Protein AF-A0A926IUC7-F1 (afdb_monomer_lite)

Sequence (218 aa):
IREDIEKNYKKKNINDRERAILITSLLYAMDKIAKTCGHYDAYRKGAEFDKPLELLVPLAEMHNNPNNRCYNEDANNLVGSINADLVYIDPPYNSRQYCDAYHLLENVARWEKPEVFGVARKMDRTKLKSKYCTKSAAEAFEDLVGNITSKYILLSYNNMAEKGNDRSNAKISDEDILRILENKGTVKVFSESYKPFTTGKSDISENEERLFLCTVTN

Foldseek 3Di:
DLVVLVVCVVVVVDDPVRSVQQLVLQLVLCVVQFQPPNFLLDHDPPDDRPDDSDRDGDPDDPDDDPPDDDDPDDLLVVQLPDADQEAEDEDDFFLDFNCSGHVPSVCSNVVPPAQFDDPSRGHDCVVVGDCCNDLCVLVSVLSNLVSHHHQKYKYKYKQQQPFDDRGRHGNAHPVSVCVSLVVFADKDKDKDWDDDDDPPPGDRPTIIIMMIMGRGDD

Secondary structure (DSSP, 8-state):
-HHHHHHHHHTTSS-HHHHHHHHHHHHHHHHHH--BSSSTT-B-TT----S----PPP---S---TT-----S-HHHHGGG-EEEEEEE----SS--HHHHSHHHHHHHH------BTTTTBPP-GGG--GGGSTTHHHHHHHHHHH-EEEEEEEEEE--SSSS-TTTS-SS-HHHHHHHHHTTEEEEEEEEEE-----SS-----EEEEEEEEEE--

Radius of gyration: 20.69 Å; chains: 1; bounding box: 57×35×57 Å

Organism: NCBI:txid2763676

InterPro domains:
  IPR002052 DNA methylase, N-6 adenine-specific, conserved site [PS00092] (87-93)
  IPR012327 D12 class N6 adenine-specific DNA methyltransferase [PF02086] (12-139)
  IPR029063 S-adenosyl-L-methionine-dependent methyltransferase superfamily [G3DSA:3.40.50.150] (58-178)
  IPR029063 S-adenosyl-L-methionine-dependent methyltransferase superfamily [SSF53335] (2-159)

Structure (mmCIF, N/CA/C/O backbone):
data_AF-A0A926IUC7-F1
#
_entry.id   AF-A0A926IUC7-F1
#
loop_
_atom_site.group_PDB
_atom_site.id
_atom_site.type_symbol
_atom_site.label_atom_id
_atom_site.label_alt_id
_atom_site.label_comp_id
_atom_site.label_asym_id
_atom_site.label_entity_id
_atom_site.label_seq_id
_atom_site.pdbx_PDB_ins_code
_atom_site.Cartn_x
_atom_site.Cartn_y
_atom_site.Cartn_z
_atom_site.occupancy
_atom_site.B_iso_or_equiv
_atom_site.auth_seq_id
_atom_site.auth_comp_id
_atom_site.auth_asym_id
_atom_site.auth_atom_id
_atom_site.pdbx_PDB_model_num
ATOM 1 N N . ILE A 1 1 ? 14.841 -1.832 -22.227 1.00 94.25 1 ILE A N 1
ATOM 2 C CA . ILE A 1 1 ? 13.785 -2.765 -21.762 1.00 94.25 1 ILE A CA 1
ATOM 3 C C . ILE A 1 1 ? 12.446 -2.049 -21.588 1.00 94.25 1 ILE A C 1
ATOM 5 O O . ILE A 1 1 ? 11.600 -2.203 -22.450 1.00 94.25 1 ILE A O 1
ATOM 9 N N . ARG A 1 2 ? 12.236 -1.211 -20.562 1.00 96.56 2 ARG A N 1
ATOM 10 C CA . ARG A 1 2 ? 10.904 -0.620 -20.308 1.00 96.56 2 ARG A CA 1
ATOM 11 C C . ARG A 1 2 ? 10.321 0.224 -21.456 1.00 96.56 2 ARG A C 1
ATOM 13 O O . ARG A 1 2 ? 9.123 0.136 -21.712 1.00 96.56 2 ARG A O 1
ATOM 20 N N . GLU A 1 3 ? 11.157 0.969 -22.182 1.00 97.62 3 GLU A N 1
ATOM 21 C CA . GLU A 1 3 ? 10.755 1.689 -23.405 1.00 97.62 3 GLU A CA 1
ATOM 22 C C . GLU A 1 3 ? 10.277 0.749 -24.521 1.00 97.62 3 GLU A C 1
ATOM 24 O O . GLU A 1 3 ? 9.351 1.074 -25.256 1.00 97.62 3 GLU A O 1
ATOM 29 N N . ASP A 1 4 ? 10.907 -0.417 -24.647 1.00 97.75 4 ASP A N 1
ATOM 30 C CA . ASP A 1 4 ? 10.553 -1.412 -25.656 1.00 97.75 4 ASP A CA 1
ATOM 31 C C . ASP A 1 4 ? 9.197 -2.061 -25.339 1.00 97.75 4 ASP A C 1
ATOM 33 O O . ASP A 1 4 ? 8.343 -2.153 -26.220 1.00 97.75 4 ASP A O 1
ATOM 37 N N . ILE A 1 5 ? 8.943 -2.372 -24.061 1.00 97.81 5 ILE A N 1
ATOM 38 C CA . ILE A 1 5 ? 7.622 -2.812 -23.578 1.00 97.81 5 ILE A CA 1
ATOM 39 C C . ILE A 1 5 ? 6.552 -1.776 -23.958 1.00 97.81 5 ILE A C 1
ATOM 41 O O . ILE A 1 5 ? 5.520 -2.125 -24.528 1.00 97.81 5 ILE A O 1
ATOM 45 N N . GLU A 1 6 ? 6.805 -0.485 -23.704 1.00 97.69 6 GLU A N 1
ATOM 46 C CA . GLU A 1 6 ? 5.835 0.577 -24.003 1.00 97.69 6 GLU A CA 1
ATOM 47 C C . GLU A 1 6 ? 5.571 0.734 -25.505 1.00 97.69 6 GLU A C 1
ATOM 49 O O . GLU A 1 6 ? 4.430 0.920 -25.926 1.00 97.69 6 GLU A O 1
ATOM 54 N N . LYS A 1 7 ? 6.619 0.645 -26.330 1.00 98.25 7 LYS A N 1
ATOM 55 C CA . LYS A 1 7 ? 6.496 0.720 -27.790 1.00 98.25 7 LYS A CA 1
ATOM 56 C C . LYS A 1 7 ? 5.700 -0.454 -28.346 1.00 98.25 7 LYS A C 1
ATOM 58 O O . LYS A 1 7 ? 4.841 -0.235 -29.197 1.00 98.25 7 LYS A O 1
ATOM 63 N N . ASN A 1 8 ? 5.964 -1.673 -27.879 1.00 98.38 8 ASN A N 1
ATOM 64 C CA . ASN A 1 8 ? 5.229 -2.862 -28.311 1.00 98.38 8 ASN A CA 1
ATOM 65 C C . ASN A 1 8 ? 3.759 -2.802 -27.892 1.00 98.38 8 ASN A C 1
ATOM 67 O O . ASN A 1 8 ? 2.888 -3.109 -28.703 1.00 98.38 8 ASN A O 1
ATOM 71 N N . TYR A 1 9 ? 3.477 -2.318 -26.682 1.00 98.12 9 TYR A N 1
ATOM 72 C CA . TYR A 1 9 ? 2.108 -2.107 -26.222 1.00 98.12 9 TYR A CA 1
ATOM 73 C C . TYR A 1 9 ? 1.353 -1.089 -27.084 1.00 98.12 9 TYR A C 1
ATOM 75 O O . TYR A 1 9 ? 0.280 -1.387 -27.602 1.00 98.12 9 TYR A O 1
ATOM 83 N N . LYS A 1 10 ? 1.947 0.084 -27.345 1.00 97.69 10 LYS A N 1
ATOM 84 C CA . LYS A 1 10 ? 1.339 1.116 -28.208 1.00 97.69 10 LYS A CA 1
ATOM 85 C C . LYS A 1 10 ? 1.113 0.640 -29.644 1.00 97.69 10 LYS A C 1
ATOM 87 O O . LYS A 1 10 ? 0.158 1.066 -30.288 1.00 97.69 10 LYS A O 1
ATOM 92 N N . LYS A 1 11 ? 1.976 -0.249 -30.143 1.00 98.38 11 LYS A N 1
ATOM 93 C CA . LYS A 1 11 ? 1.833 -0.906 -31.451 1.00 98.38 11 LYS A CA 1
ATOM 94 C C . LYS A 1 11 ? 0.834 -2.068 -31.452 1.00 98.38 11 LYS A C 1
ATOM 96 O O . LYS A 1 11 ? 0.592 -2.622 -32.516 1.00 98.38 11 LYS A O 1
ATOM 101 N N . LYS A 1 12 ? 0.250 -2.421 -30.299 1.00 98.19 12 LYS A N 1
ATOM 102 C CA . LYS A 1 12 ? -0.632 -3.584 -30.101 1.00 98.19 12 LYS A CA 1
ATOM 103 C C . LYS A 1 12 ? 0.036 -4.935 -30.391 1.00 98.19 12 LYS A C 1
ATOM 105 O O . LYS A 1 12 ? -0.651 -5.910 -30.671 1.00 98.19 12 LYS A O 1
ATOM 110 N N . ASN A 1 13 ? 1.364 -5.003 -30.292 1.00 98.56 13 ASN A N 1
ATOM 111 C CA . ASN A 1 13 ? 2.108 -6.265 -30.365 1.00 98.56 13 ASN A CA 1
ATOM 112 C C . ASN A 1 13 ? 1.955 -7.092 -29.081 1.00 98.56 13 ASN A C 1
ATOM 114 O O . ASN A 1 13 ? 2.195 -8.292 -29.103 1.00 98.56 13 ASN A O 1
ATOM 118 N N . ILE A 1 14 ? 1.602 -6.432 -27.973 1.00 98.06 14 ILE A N 1
ATOM 119 C CA . ILE A 1 14 ? 1.288 -7.053 -26.687 1.00 98.06 14 ILE A CA 1
ATOM 120 C C . ILE A 1 14 ? 0.012 -6.431 -26.111 1.00 98.06 14 ILE A C 1
ATOM 122 O O . ILE A 1 14 ? -0.270 -5.253 -26.353 1.00 98.06 14 ILE A O 1
ATOM 126 N N . ASN A 1 15 ? -0.742 -7.209 -25.341 1.00 97.12 15 ASN A N 1
ATOM 127 C CA . ASN A 1 15 ? -1.954 -6.773 -24.646 1.00 97.12 15 ASN A CA 1
ATOM 128 C C . ASN A 1 15 ? -1.665 -6.259 -23.217 1.00 97.12 15 ASN A C 1
ATOM 130 O O . ASN A 1 15 ? -0.523 -6.263 -22.751 1.00 97.12 15 ASN A O 1
ATOM 134 N N . ASP A 1 16 ? -2.707 -5.817 -22.505 1.00 94.81 16 ASP A N 1
ATOM 135 C CA . ASP A 1 16 ? -2.594 -5.284 -21.137 1.00 94.81 16 ASP A CA 1
ATOM 136 C C . ASP A 1 16 ? -1.982 -6.286 -20.153 1.00 94.81 16 ASP A C 1
ATOM 138 O O . ASP A 1 16 ? -1.138 -5.924 -19.331 1.00 94.81 16 ASP A O 1
ATOM 142 N N . ARG A 1 17 ? -2.374 -7.560 -20.258 1.00 91.88 17 ARG A N 1
ATOM 143 C CA . ARG A 1 17 ? -1.891 -8.635 -19.386 1.00 91.88 17 ARG A CA 1
ATOM 144 C C . ARG A 1 17 ? -0.413 -8.918 -19.630 1.00 91.88 17 ARG A C 1
ATOM 146 O O . ARG A 1 17 ? 0.353 -9.019 -18.677 1.00 91.88 17 ARG A O 1
ATOM 153 N N . GLU A 1 18 ? 0.002 -9.014 -20.886 1.00 94.62 18 GLU A N 1
ATOM 154 C CA . GLU A 1 18 ? 1.404 -9.216 -21.266 1.00 94.62 18 GLU A CA 1
ATOM 155 C C . GLU A 1 18 ? 2.268 -8.025 -20.848 1.00 94.62 18 GLU A C 1
ATOM 157 O O . GLU A 1 18 ? 3.343 -8.211 -20.279 1.00 94.62 18 GLU A O 1
ATOM 162 N N . ARG A 1 19 ? 1.774 -6.795 -21.044 1.00 96.06 19 ARG A N 1
ATOM 163 C CA . ARG A 1 19 ? 2.437 -5.586 -20.548 1.00 96.06 19 ARG A CA 1
ATOM 164 C C . ARG A 1 19 ? 2.609 -5.627 -19.032 1.00 96.06 19 ARG A C 1
ATOM 166 O O . ARG A 1 19 ? 3.707 -5.339 -18.558 1.00 96.06 19 ARG A O 1
ATOM 173 N N . ALA A 1 20 ? 1.563 -5.981 -18.285 1.00 94.19 20 ALA A N 1
ATOM 174 C CA . ALA A 1 20 ? 1.627 -6.097 -16.831 1.00 94.19 20 ALA A CA 1
ATOM 175 C C . ALA A 1 20 ? 2.671 -7.138 -16.404 1.00 94.19 20 ALA A C 1
ATOM 177 O O . ALA A 1 20 ? 3.557 -6.813 -15.621 1.00 94.19 20 ALA A O 1
ATOM 178 N N . ILE A 1 21 ? 2.643 -8.337 -16.997 1.00 94.31 21 ILE A N 1
ATOM 179 C CA . ILE A 1 21 ? 3.608 -9.415 -16.728 1.00 94.31 21 ILE A CA 1
ATOM 180 C C . ILE A 1 21 ? 5.045 -8.950 -16.989 1.00 94.31 21 ILE A C 1
ATOM 182 O O . ILE A 1 21 ? 5.900 -9.129 -16.128 1.00 94.31 21 ILE A O 1
ATOM 186 N N . LEU A 1 22 ? 5.319 -8.310 -18.129 1.00 96.31 22 LEU A N 1
ATOM 187 C CA . LEU A 1 22 ? 6.665 -7.839 -18.479 1.00 96.31 22 LEU A CA 1
ATOM 188 C C . LEU A 1 22 ? 7.165 -6.730 -17.542 1.00 96.31 22 LEU A C 1
ATOM 190 O O . LEU A 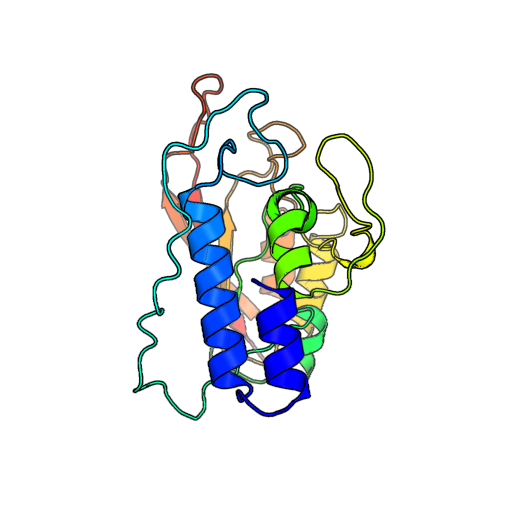1 22 ? 8.348 -6.706 -17.194 1.00 96.31 22 LEU A O 1
ATOM 194 N N . ILE A 1 23 ? 6.284 -5.813 -17.126 1.00 96.69 23 ILE A N 1
ATOM 195 C CA . ILE A 1 23 ? 6.620 -4.782 -16.135 1.00 96.69 23 ILE A CA 1
ATOM 196 C C . ILE A 1 23 ? 6.908 -5.443 -14.784 1.00 96.69 23 ILE A C 1
ATOM 198 O O . ILE A 1 23 ? 7.944 -5.153 -14.192 1.00 96.69 23 ILE A O 1
ATOM 202 N N . THR A 1 24 ? 6.063 -6.371 -14.330 1.00 95.56 24 THR A N 1
ATOM 203 C CA . THR A 1 24 ? 6.286 -7.142 -13.101 1.00 95.56 24 THR A CA 1
ATOM 204 C C . THR A 1 24 ? 7.628 -7.876 -13.151 1.00 95.56 24 THR A C 1
ATOM 206 O O . THR A 1 24 ? 8.454 -7.677 -12.263 1.00 95.56 24 THR A O 1
ATOM 209 N N . SER A 1 25 ? 7.906 -8.639 -14.213 1.00 96.19 25 SER A N 1
ATOM 210 C CA . SER A 1 25 ? 9.191 -9.321 -14.425 1.00 96.19 25 SER A CA 1
ATOM 211 C C . SER A 1 25 ? 10.381 -8.371 -14.324 1.00 96.19 25 SER A C 1
ATOM 213 O O . SER A 1 25 ? 11.382 -8.706 -13.693 1.00 96.19 25 SER A O 1
ATOM 215 N N . LEU A 1 26 ? 10.281 -7.177 -14.918 1.00 97.06 26 LEU A N 1
ATOM 216 C CA . LEU A 1 26 ? 11.339 -6.174 -14.853 1.00 97.06 26 LEU A CA 1
ATOM 217 C C . LEU A 1 26 ? 11.557 -5.657 -13.426 1.00 97.06 26 LEU A C 1
ATOM 219 O O . LEU A 1 26 ? 12.706 -5.561 -13.001 1.00 97.06 26 LEU A O 1
ATOM 223 N N . LEU A 1 27 ? 10.491 -5.333 -12.688 1.00 96.12 27 LEU A N 1
ATOM 224 C CA . LEU A 1 27 ? 10.604 -4.827 -11.316 1.00 96.12 27 LEU A CA 1
ATOM 225 C C . LEU A 1 27 ? 11.256 -5.868 -10.392 1.00 96.12 27 LEU A C 1
ATOM 227 O O . LEU A 1 27 ? 12.184 -5.531 -9.659 1.00 96.12 27 LEU A O 1
ATOM 231 N N . TYR A 1 28 ? 10.856 -7.140 -10.494 1.00 94.50 28 TYR A N 1
ATOM 232 C CA . TYR A 1 28 ? 11.490 -8.233 -9.745 1.00 94.50 28 TYR A CA 1
ATOM 233 C C . TYR A 1 28 ? 12.958 -8.439 -10.135 1.00 94.50 28 TYR A C 1
ATOM 235 O O . TYR A 1 28 ? 13.808 -8.643 -9.267 1.00 94.50 28 TYR A O 1
ATOM 243 N N . ALA A 1 29 ? 13.276 -8.380 -11.430 1.00 95.38 29 ALA A N 1
ATOM 244 C CA . ALA A 1 29 ? 14.652 -8.500 -11.902 1.00 95.38 29 ALA A CA 1
ATOM 245 C C . ALA A 1 29 ? 15.531 -7.366 -11.348 1.00 95.38 29 ALA A C 1
ATOM 247 O O . ALA A 1 29 ? 16.650 -7.612 -10.897 1.00 95.38 29 ALA A O 1
ATOM 248 N N . MET A 1 30 ? 15.011 -6.133 -11.346 1.00 94.81 30 MET A N 1
ATOM 249 C CA . MET A 1 30 ? 15.699 -4.965 -10.795 1.00 94.81 30 MET A CA 1
ATOM 250 C C . MET A 1 30 ? 15.964 -5.104 -9.296 1.00 94.81 30 MET A C 1
ATOM 252 O O . MET A 1 30 ? 17.059 -4.767 -8.852 1.00 94.81 30 MET A O 1
ATOM 256 N N . ASP A 1 31 ? 14.985 -5.585 -8.529 1.00 93.06 31 ASP A N 1
ATOM 257 C CA . ASP A 1 31 ? 15.119 -5.792 -7.084 1.00 93.06 31 ASP A CA 1
ATOM 258 C C . ASP A 1 31 ? 16.175 -6.853 -6.750 1.00 93.06 31 ASP A C 1
ATOM 260 O O . ASP A 1 31 ? 17.073 -6.609 -5.944 1.00 93.06 31 ASP A O 1
ATOM 264 N N . LYS A 1 32 ? 16.194 -7.975 -7.481 1.00 92.62 32 LYS A N 1
ATOM 265 C CA . LYS A 1 32 ? 17.175 -9.058 -7.277 1.00 92.62 32 LYS A CA 1
ATOM 266 C C . LYS A 1 32 ? 18.638 -8.642 -7.436 1.00 92.62 32 LYS A C 1
ATOM 268 O O . LYS A 1 32 ? 19.516 -9.271 -6.836 1.00 92.62 32 LYS A O 1
ATOM 273 N N . ILE A 1 33 ? 18.917 -7.637 -8.264 1.00 93.25 33 ILE A N 1
ATOM 274 C CA . ILE A 1 33 ? 20.280 -7.133 -8.488 1.00 93.25 33 ILE A CA 1
ATOM 275 C C . ILE A 1 33 ? 20.548 -5.809 -7.764 1.00 93.25 33 ILE A C 1
ATOM 277 O O . ILE A 1 33 ? 21.659 -5.282 -7.853 1.00 93.25 33 ILE A O 1
ATOM 281 N N . ALA A 1 34 ? 19.558 -5.254 -7.060 1.00 92.50 34 ALA A N 1
ATOM 282 C CA . ALA A 1 34 ? 19.654 -3.943 -6.442 1.00 92.50 34 ALA A CA 1
ATOM 283 C C . ALA A 1 34 ? 20.769 -3.906 -5.385 1.00 92.50 34 ALA A C 1
ATOM 285 O O . ALA A 1 34 ? 20.807 -4.687 -4.436 1.00 92.50 34 ALA A O 1
ATOM 286 N N . LYS A 1 35 ? 21.685 -2.943 -5.516 1.00 91.75 35 LYS A N 1
ATOM 287 C CA . LYS A 1 35 ? 22.749 -2.686 -4.532 1.00 91.75 35 LYS A CA 1
ATOM 288 C C . LYS A 1 35 ? 22.299 -1.609 -3.543 1.00 91.75 35 LYS A C 1
ATOM 290 O O . LYS A 1 35 ? 22.890 -0.531 -3.452 1.00 91.75 35 LYS A O 1
ATOM 295 N N . THR A 1 36 ? 21.217 -1.898 -2.829 1.00 90.38 36 THR A N 1
ATOM 296 C CA . THR A 1 36 ? 20.583 -1.006 -1.847 1.00 90.38 36 THR A CA 1
ATOM 297 C C . THR A 1 36 ? 20.677 -1.585 -0.429 1.00 90.38 36 THR A C 1
ATOM 299 O O . THR A 1 36 ? 21.256 -2.650 -0.214 1.00 90.38 36 THR A O 1
ATOM 302 N N . CYS A 1 37 ? 20.156 -0.867 0.569 1.00 84.81 37 CYS A N 1
ATOM 303 C CA . CYS A 1 37 ? 20.055 -1.341 1.956 1.00 84.81 37 CYS A CA 1
ATOM 304 C C . CYS A 1 37 ? 18.602 -1.709 2.303 1.00 84.81 37 CYS A C 1
ATOM 306 O O . CYS A 1 37 ? 18.056 -1.214 3.282 1.00 84.81 37 CYS A O 1
ATOM 308 N N . GLY A 1 38 ? 17.968 -2.529 1.459 1.00 83.62 38 GLY A N 1
ATOM 309 C CA . GLY A 1 38 ? 16.585 -2.998 1.637 1.00 83.62 38 GLY A CA 1
ATOM 310 C C . GLY A 1 38 ? 15.506 -2.093 1.033 1.00 83.62 38 GLY A C 1
ATOM 311 O O . GLY A 1 38 ? 14.353 -2.489 0.962 1.00 83.62 38 GLY A O 1
ATOM 312 N N . HIS A 1 39 ? 15.864 -0.894 0.571 1.00 90.44 39 HIS A N 1
ATOM 313 C CA . HIS A 1 39 ? 14.965 0.028 -0.126 1.00 90.44 39 HIS A CA 1
ATOM 314 C C . HIS A 1 39 ? 15.748 0.987 -1.033 1.00 90.44 39 HIS A C 1
ATOM 316 O O . HIS A 1 39 ? 16.942 1.204 -0.830 1.00 90.44 39 HIS A O 1
ATOM 322 N N . TYR A 1 40 ?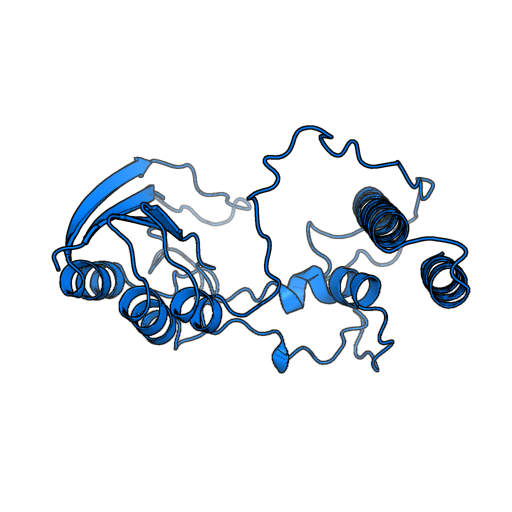 15.078 1.641 -1.979 1.00 92.06 40 TYR A N 1
ATOM 323 C CA . TYR A 1 40 ? 15.681 2.509 -3.000 1.00 92.06 40 TYR A CA 1
ATOM 324 C C . TYR A 1 40 ? 15.963 3.948 -2.545 1.00 92.06 40 TYR A C 1
ATOM 326 O O . TYR A 1 40 ? 16.461 4.746 -3.334 1.00 92.06 40 TYR A O 1
ATOM 334 N N . ASP A 1 41 ? 15.716 4.281 -1.273 1.00 89.81 41 ASP A N 1
ATOM 335 C CA . ASP A 1 41 ? 16.031 5.606 -0.712 1.00 89.81 41 ASP A CA 1
ATOM 336 C C . ASP A 1 41 ? 17.522 5.983 -0.850 1.00 89.81 41 ASP A C 1
ATOM 338 O O . ASP A 1 41 ? 17.870 7.159 -0.988 1.00 89.81 41 ASP A O 1
ATOM 342 N N . ALA A 1 42 ? 18.394 4.969 -0.836 1.00 89.00 42 ALA A N 1
ATOM 343 C CA . ALA A 1 42 ? 19.834 5.080 -1.012 1.00 89.00 42 ALA A CA 1
ATOM 344 C C . ALA A 1 42 ? 20.398 3.832 -1.711 1.00 89.00 42 ALA A C 1
ATOM 346 O O . ALA A 1 42 ? 19.823 2.745 -1.656 1.00 89.00 42 ALA A O 1
ATOM 347 N N . TYR A 1 43 ? 21.569 3.982 -2.329 1.00 90.44 43 TYR A N 1
ATOM 348 C CA . TYR A 1 43 ? 22.293 2.902 -2.996 1.00 90.44 43 TYR A CA 1
ATOM 349 C C . TYR A 1 43 ? 23.781 2.940 -2.633 1.00 90.44 43 TYR A C 1
ATOM 351 O O . TYR A 1 43 ? 24.320 3.978 -2.236 1.00 90.44 43 TYR A O 1
ATOM 359 N N . ARG A 1 44 ? 24.460 1.799 -2.769 1.00 89.19 44 ARG A N 1
ATOM 360 C CA . ARG A 1 44 ? 25.894 1.675 -2.491 1.00 89.19 44 ARG A CA 1
ATOM 361 C C . ARG A 1 44 ? 26.706 2.254 -3.652 1.00 89.19 44 ARG A C 1
ATOM 363 O O . ARG A 1 44 ? 26.637 1.757 -4.774 1.00 89.19 44 ARG A O 1
ATOM 370 N N . LYS A 1 45 ? 27.485 3.308 -3.390 1.00 87.94 45 LYS A N 1
ATOM 371 C CA . LYS A 1 45 ? 28.425 3.874 -4.373 1.00 87.94 45 LYS A CA 1
ATOM 372 C C . LYS A 1 45 ? 29.603 2.921 -4.587 1.00 87.94 45 LYS A C 1
ATOM 374 O O . LYS A 1 45 ? 30.099 2.352 -3.623 1.00 87.94 45 LYS A O 1
ATOM 379 N N . GLY A 1 46 ? 30.045 2.776 -5.837 1.00 86.50 46 GLY A N 1
ATOM 380 C CA . GLY A 1 46 ? 31.160 1.890 -6.196 1.00 86.50 46 GLY A CA 1
ATOM 381 C C . GLY A 1 46 ? 30.838 0.396 -6.102 1.00 86.50 46 GLY A C 1
ATOM 382 O O . GLY A 1 46 ? 31.750 -0.417 -6.158 1.00 86.50 46 GLY A O 1
ATOM 383 N N . ALA A 1 47 ? 29.565 0.024 -5.936 1.00 87.94 47 ALA A N 1
ATOM 384 C CA . ALA A 1 47 ? 29.168 -1.375 -5.955 1.00 87.94 47 ALA A CA 1
ATOM 385 C C . ALA A 1 47 ? 29.222 -1.927 -7.383 1.00 87.94 47 ALA A C 1
ATOM 387 O O . ALA A 1 47 ? 28.645 -1.345 -8.303 1.00 87.94 47 ALA A O 1
ATOM 388 N N . GLU A 1 48 ? 29.874 -3.073 -7.543 1.00 87.88 48 GLU A N 1
ATOM 389 C CA . GLU A 1 48 ? 29.869 -3.823 -8.792 1.00 87.88 48 GLU A CA 1
ATOM 390 C C . GLU A 1 48 ? 28.614 -4.700 -8.883 1.00 87.88 48 GLU A C 1
ATOM 392 O O . GLU A 1 48 ? 28.148 -5.278 -7.891 1.00 87.88 48 GLU A O 1
ATOM 397 N N . PHE A 1 49 ? 28.045 -4.773 -10.086 1.00 88.81 49 PHE A N 1
ATOM 398 C CA . PHE A 1 49 ? 26.953 -5.684 -10.402 1.00 88.81 49 PHE A CA 1
ATOM 399 C C . PHE A 1 49 ? 27.549 -6.985 -10.935 1.00 88.81 49 PHE A C 1
ATOM 401 O O . PHE A 1 49 ? 28.100 -7.031 -12.028 1.00 88.81 49 PHE A O 1
ATOM 408 N N . ASP A 1 50 ? 27.426 -8.033 -10.135 1.00 89.06 50 ASP A N 1
ATOM 409 C CA . ASP A 1 50 ? 27.962 -9.378 -10.354 1.00 89.06 50 ASP A CA 1
ATOM 410 C C . ASP A 1 50 ? 26.911 -10.363 -10.891 1.00 89.06 50 ASP A C 1
ATOM 412 O O . ASP A 1 50 ? 27.219 -11.518 -11.171 1.00 89.06 50 ASP A O 1
ATOM 416 N N . LYS A 1 51 ? 25.659 -9.914 -11.032 1.00 90.69 51 LYS A N 1
ATOM 417 C CA . LYS A 1 51 ? 24.525 -10.726 -11.482 1.00 90.69 51 LYS A CA 1
ATOM 418 C C . LYS A 1 51 ? 23.899 -10.140 -12.746 1.00 90.69 51 LYS A C 1
ATOM 420 O O . LYS A 1 51 ? 23.721 -8.919 -12.811 1.00 90.69 51 LYS A O 1
ATOM 425 N N . PRO A 1 52 ? 23.517 -10.979 -13.724 1.00 93.31 52 PRO A N 1
ATOM 426 C CA . PRO A 1 52 ? 22.749 -10.523 -14.871 1.00 93.31 52 PRO A CA 1
ATOM 427 C C . PRO A 1 52 ? 21.345 -10.074 -14.448 1.00 93.31 52 PRO A C 1
ATOM 429 O O . PRO A 1 52 ? 20.777 -10.553 -13.465 1.00 93.31 52 PRO A O 1
ATOM 432 N N . LEU A 1 53 ? 20.767 -9.156 -15.223 1.00 94.44 53 LEU A N 1
ATOM 433 C CA . LEU A 1 53 ? 19.359 -8.797 -15.094 1.00 94.44 53 LEU A CA 1
ATOM 434 C C . LEU A 1 53 ? 18.506 -9.865 -15.795 1.00 94.44 53 LEU A C 1
ATOM 436 O O . LEU A 1 53 ? 18.362 -9.844 -17.017 1.00 94.44 53 LEU A O 1
ATOM 440 N N . GLU A 1 54 ? 17.934 -10.785 -15.023 1.00 95.50 54 GLU A N 1
ATOM 441 C CA . GLU A 1 54 ? 17.115 -11.888 -15.537 1.00 95.50 54 GLU A CA 1
ATOM 442 C C . GLU A 1 54 ? 15.620 -11.614 -15.356 1.00 95.50 54 GLU A C 1
ATOM 444 O O . GLU A 1 54 ? 15.116 -11.536 -14.234 1.00 95.50 54 GLU A O 1
ATOM 449 N N . LEU A 1 55 ? 14.895 -11.494 -16.470 1.00 95.12 55 LEU A N 1
ATOM 450 C CA . LEU A 1 55 ? 13.447 -11.305 -16.465 1.00 95.12 55 LEU A CA 1
ATOM 451 C C . LEU A 1 55 ? 12.759 -12.670 -16.421 1.00 95.12 55 LEU A C 1
ATOM 453 O O . LEU A 1 55 ? 12.592 -13.330 -17.443 1.00 95.12 55 LEU A O 1
ATOM 457 N N . LEU A 1 56 ? 12.350 -13.077 -15.223 1.00 92.56 56 LEU A N 1
ATOM 458 C CA . LEU A 1 56 ? 11.576 -14.299 -15.019 1.00 92.56 56 LEU A CA 1
ATOM 459 C C . LEU A 1 56 ? 10.087 -14.021 -15.207 1.00 92.56 56 LEU A C 1
ATOM 461 O O . LEU A 1 56 ? 9.586 -12.988 -14.758 1.00 92.56 56 LEU A O 1
ATOM 465 N N . VAL A 1 57 ? 9.367 -14.950 -15.832 1.00 89.19 57 VAL A N 1
ATOM 466 C CA . VAL A 1 57 ? 7.909 -14.862 -15.956 1.00 89.19 57 VAL A CA 1
ATOM 467 C C . VAL A 1 57 ? 7.285 -15.151 -14.583 1.00 89.19 57 VAL A C 1
ATOM 469 O O . VAL A 1 57 ? 7.509 -16.240 -14.052 1.00 89.19 57 VAL A O 1
ATOM 472 N N . PRO A 1 58 ? 6.532 -14.213 -13.976 1.00 85.56 58 PRO A N 1
ATOM 473 C CA . PRO A 1 58 ? 5.834 -14.472 -12.725 1.00 85.56 58 PRO A CA 1
ATOM 474 C C . PRO A 1 58 ? 4.831 -15.616 -12.900 1.00 85.56 58 PRO A C 1
ATOM 476 O O . PRO A 1 58 ? 4.032 -15.622 -13.839 1.00 85.56 58 PRO A O 1
ATOM 479 N N . LEU A 1 59 ? 4.856 -16.569 -11.968 1.00 80.81 59 LEU A N 1
ATOM 480 C CA . LEU A 1 59 ? 3.854 -17.627 -11.868 1.00 80.81 59 LEU A CA 1
ATOM 481 C C . LEU A 1 59 ? 2.574 -17.024 -11.275 1.00 80.81 59 LEU A C 1
ATOM 483 O O . LEU A 1 59 ? 2.367 -17.050 -10.067 1.00 80.81 59 LEU A O 1
ATOM 487 N N . ALA A 1 60 ? 1.748 -16.408 -12.117 1.00 73.31 60 ALA A N 1
ATOM 488 C CA . ALA A 1 60 ? 0.433 -15.940 -11.699 1.00 73.31 60 ALA A CA 1
ATOM 489 C C . ALA A 1 60 ? -0.538 -17.125 -11.639 1.00 73.31 60 ALA A C 1
ATOM 491 O O . ALA A 1 60 ? -0.658 -17.874 -12.613 1.00 73.31 60 ALA A O 1
ATOM 492 N N . GLU A 1 61 ? -1.253 -17.282 -10.523 1.00 73.75 61 GLU A N 1
ATOM 493 C CA . GLU A 1 61 ? -2.327 -18.268 -10.440 1.00 73.75 61 GLU A CA 1
ATOM 494 C C . GLU A 1 61 ? -3.394 -17.992 -11.505 1.00 73.75 61 GLU A C 1
ATOM 496 O O . GLU A 1 61 ? -3.877 -16.871 -11.678 1.00 73.75 61 GLU A O 1
ATOM 501 N N . MET A 1 62 ? -3.768 -19.042 -12.234 1.00 72.75 62 MET A N 1
ATOM 502 C CA . MET A 1 62 ? -4.768 -18.975 -13.303 1.00 72.75 62 MET A CA 1
ATOM 503 C C . MET A 1 62 ? -6.198 -19.197 -12.782 1.00 72.75 62 MET A C 1
ATOM 505 O O . MET A 1 62 ? -7.147 -19.106 -13.557 1.00 72.75 62 MET A O 1
ATOM 509 N N . HIS A 1 63 ? -6.357 -19.470 -11.482 1.00 81.62 63 HIS A N 1
ATOM 510 C CA . HIS A 1 63 ? -7.620 -19.859 -10.844 1.00 81.62 63 HIS A CA 1
ATOM 511 C C . HIS A 1 63 ? -8.101 -18.838 -9.805 1.00 81.62 63 HIS A C 1
ATOM 513 O O . HIS A 1 63 ? -8.668 -19.200 -8.777 1.00 81.62 63 HIS A O 1
ATOM 519 N N . ASN A 1 64 ? -7.900 -17.548 -10.077 1.00 83.94 64 ASN A N 1
ATOM 520 C CA . ASN A 1 64 ? -8.480 -16.494 -9.252 1.00 83.94 64 ASN A CA 1
ATOM 521 C C . ASN A 1 64 ? -10.005 -16.453 -9.405 1.00 83.94 64 ASN A C 1
ATOM 523 O O . ASN A 1 64 ? -10.545 -16.675 -10.491 1.00 83.94 64 ASN A O 1
ATOM 527 N N . ASN A 1 65 ? -10.701 -16.109 -8.321 1.00 88.69 65 ASN A N 1
ATOM 528 C CA . ASN A 1 65 ? -12.134 -15.843 -8.373 1.00 88.69 65 ASN A CA 1
ATOM 529 C C . ASN A 1 65 ? -12.384 -14.643 -9.311 1.00 88.69 65 ASN A C 1
ATOM 531 O O . ASN A 1 65 ? -11.836 -13.567 -9.059 1.00 88.69 65 ASN A O 1
ATOM 535 N N . PRO A 1 66 ? -13.200 -14.783 -10.374 1.00 88.75 66 PRO A N 1
ATOM 536 C CA . PRO A 1 66 ? -13.443 -13.705 -11.335 1.00 88.75 66 PRO A CA 1
ATOM 537 C C . PRO A 1 66 ? -14.152 -12.489 -10.719 1.00 88.75 66 PRO A C 1
ATOM 539 O O . PRO A 1 66 ? -14.162 -11.421 -11.324 1.00 88.75 66 PRO A O 1
ATOM 542 N N . ASN A 1 67 ? -14.723 -12.633 -9.518 1.00 91.31 67 ASN A N 1
ATOM 543 C CA . ASN A 1 67 ? -15.316 -11.531 -8.765 1.00 91.31 67 ASN A CA 1
ATOM 544 C C . ASN A 1 67 ? -14.278 -10.686 -8.006 1.00 91.31 67 ASN A C 1
ATOM 546 O O . ASN A 1 67 ? -14.635 -9.638 -7.467 1.00 91.31 67 ASN A O 1
ATOM 550 N N . ASN A 1 68 ? -13.012 -11.116 -7.946 1.00 92.12 68 ASN A N 1
ATOM 551 C CA . ASN A 1 68 ? -11.948 -10.346 -7.308 1.00 92.12 68 ASN A CA 1
ATOM 552 C C . ASN A 1 68 ? -11.731 -9.027 -8.052 1.00 92.12 68 ASN A C 1
ATOM 554 O O . ASN A 1 68 ? -11.651 -8.981 -9.280 1.00 92.12 68 ASN A O 1
ATOM 558 N N . ARG A 1 69 ? -11.595 -7.948 -7.285 1.00 93.44 69 ARG A N 1
ATOM 559 C CA . ARG A 1 69 ? -11.374 -6.598 -7.798 1.00 93.44 69 ARG A CA 1
ATOM 560 C C . ARG A 1 69 ? -10.163 -5.991 -7.108 1.00 93.44 69 ARG A C 1
ATOM 562 O O . ARG A 1 69 ? -10.012 -6.118 -5.897 1.00 93.44 69 ARG A O 1
ATOM 569 N N . CYS A 1 70 ? -9.314 -5.331 -7.887 1.00 93.44 70 CYS A N 1
ATOM 570 C CA . CYS A 1 70 ? -8.142 -4.616 -7.397 1.00 93.44 70 CYS A CA 1
ATOM 571 C C . CYS A 1 70 ? -8.230 -3.162 -7.850 1.00 93.44 70 CYS A C 1
ATOM 573 O O . CYS A 1 70 ? -8.574 -2.892 -9.001 1.00 93.44 70 CYS A O 1
ATOM 575 N N . TYR A 1 71 ? -7.886 -2.244 -6.953 1.00 95.19 71 TYR A N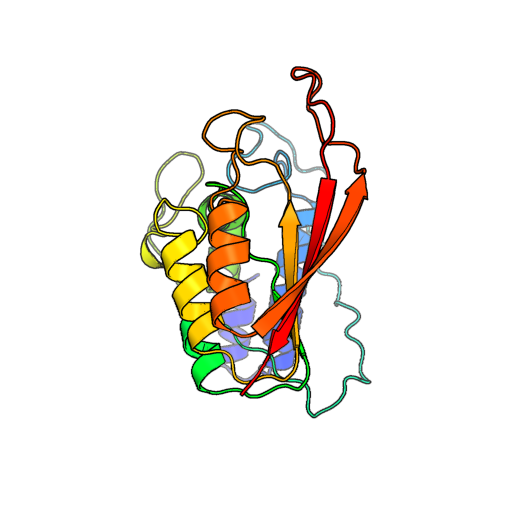 1
ATOM 576 C CA . TYR A 1 71 ? -7.980 -0.808 -7.182 1.00 95.19 71 TYR A CA 1
ATOM 577 C C . TYR A 1 71 ? -6.630 -0.157 -6.896 1.00 95.19 71 TYR A C 1
ATOM 579 O O . TYR A 1 71 ? -5.937 -0.532 -5.951 1.00 95.19 71 TYR A O 1
ATOM 587 N N . ASN A 1 72 ? -6.258 0.820 -7.719 1.00 93.69 72 ASN A N 1
ATOM 588 C CA . ASN A 1 72 ? -5.124 1.701 -7.467 1.00 93.69 72 ASN A CA 1
ATOM 589 C C . ASN A 1 72 ? -5.668 3.107 -7.193 1.00 93.69 72 ASN A C 1
ATOM 591 O O . ASN A 1 72 ? -5.674 3.965 -8.069 1.00 93.69 72 ASN A O 1
ATOM 595 N N . GLU A 1 73 ? -6.199 3.291 -5.986 1.00 94.44 73 GLU A N 1
ATOM 596 C CA . GLU A 1 73 ? -6.886 4.503 -5.537 1.00 94.44 73 GLU A CA 1
ATOM 597 C C . GLU A 1 73 ? -6.606 4.748 -4.046 1.00 94.44 73 GLU A C 1
ATOM 599 O O . GLU A 1 73 ? -6.191 3.835 -3.329 1.00 94.44 73 GLU A O 1
ATOM 604 N N . ASP A 1 74 ? -6.815 5.981 -3.580 1.00 95.50 74 ASP A N 1
ATOM 605 C CA . ASP A 1 74 ? -6.841 6.289 -2.150 1.00 95.50 74 ASP A CA 1
ATOM 606 C C . ASP A 1 74 ? -7.971 5.499 -1.464 1.00 95.50 74 ASP A C 1
ATOM 608 O O . ASP A 1 74 ? -9.135 5.574 -1.867 1.00 95.50 74 ASP A O 1
ATOM 612 N N . ALA A 1 75 ? -7.626 4.734 -0.425 1.00 96.62 75 ALA A N 1
ATOM 613 C CA . ALA A 1 75 ? -8.572 3.885 0.289 1.00 96.62 75 ALA A CA 1
ATOM 614 C C . ALA A 1 75 ? -9.741 4.686 0.881 1.00 96.62 75 ALA A C 1
ATOM 616 O O . ALA A 1 75 ? -10.868 4.196 0.866 1.00 96.62 75 ALA A O 1
ATOM 617 N N . ASN A 1 76 ? -9.495 5.922 1.331 1.00 97.44 76 ASN A N 1
ATOM 618 C CA . ASN A 1 76 ? -10.524 6.803 1.878 1.00 97.44 76 ASN A CA 1
ATOM 619 C C . ASN A 1 76 ? -11.587 7.178 0.834 1.00 97.44 76 ASN A C 1
ATOM 621 O O . ASN A 1 76 ? -12.754 7.336 1.180 1.00 97.44 76 ASN A O 1
ATOM 625 N N . ASN A 1 77 ? -11.216 7.251 -0.447 1.00 97.31 77 ASN A N 1
ATOM 626 C CA . ASN A 1 77 ? -12.181 7.457 -1.528 1.00 97.31 77 ASN A CA 1
ATOM 627 C C . ASN A 1 77 ? -12.894 6.146 -1.886 1.00 97.31 77 ASN A C 1
ATOM 629 O O . ASN A 1 77 ? -14.116 6.116 -2.043 1.00 97.31 77 ASN A O 1
ATOM 633 N N . LEU A 1 78 ? -12.131 5.051 -1.986 1.00 97.56 78 LEU A N 1
ATOM 634 C CA . LEU A 1 78 ? -12.639 3.756 -2.433 1.00 97.56 78 LEU A CA 1
ATOM 635 C C . LEU A 1 78 ? -13.764 3.231 -1.533 1.00 97.56 78 LEU A C 1
ATOM 637 O O . LEU A 1 78 ? -14.771 2.746 -2.056 1.00 97.56 78 LEU A O 1
ATOM 641 N N . VAL A 1 79 ? -13.620 3.338 -0.205 1.00 96.88 79 VAL A N 1
ATOM 642 C CA . VAL A 1 79 ? -14.584 2.775 0.761 1.00 96.88 79 VAL A CA 1
ATOM 643 C C . VAL A 1 79 ? -16.001 3.326 0.611 1.00 96.88 79 VAL A C 1
ATOM 645 O O . VAL A 1 79 ? -16.947 2.608 0.912 1.00 96.88 79 VAL A O 1
ATOM 648 N N . GLY A 1 80 ? -16.173 4.535 0.065 1.00 96.06 80 GLY A N 1
ATOM 649 C CA . GLY A 1 80 ? -17.496 5.104 -0.213 1.00 96.06 80 GLY A CA 1
ATOM 650 C C . GLY A 1 80 ? -18.232 4.451 -1.393 1.00 96.06 80 GLY A C 1
ATOM 651 O O . GLY A 1 80 ? -19.412 4.714 -1.606 1.00 96.06 80 GLY A O 1
ATOM 652 N N . SER A 1 81 ? -17.550 3.607 -2.174 1.00 96.00 81 SER A N 1
ATOM 653 C CA . SER A 1 81 ? -18.087 2.968 -3.386 1.00 96.00 81 SER A CA 1
ATOM 654 C C . SER A 1 81 ? -18.170 1.440 -3.306 1.00 96.00 81 SER A C 1
ATOM 656 O O . SER A 1 81 ? -18.622 0.795 -4.257 1.00 96.00 81 SER A O 1
ATOM 658 N N . ILE A 1 82 ? -17.743 0.847 -2.186 1.00 95.81 82 ILE A N 1
ATOM 659 C CA . ILE A 1 82 ? -17.705 -0.604 -1.987 1.00 95.81 82 ILE A CA 1
ATOM 660 C C . ILE A 1 82 ? -18.383 -1.005 -0.679 1.00 95.81 82 ILE A C 1
ATOM 662 O O . ILE A 1 82 ? -18.342 -0.284 0.310 1.00 95.81 82 ILE A O 1
ATOM 666 N N . ASN A 1 83 ? -18.959 -2.206 -0.673 1.00 95.94 83 ASN A N 1
ATOM 667 C CA . ASN A 1 83 ? -19.547 -2.822 0.512 1.00 95.94 83 ASN A CA 1
ATOM 668 C C . ASN A 1 83 ? -18.911 -4.197 0.721 1.00 95.94 83 ASN A C 1
ATOM 670 O O . ASN A 1 83 ? -18.603 -4.888 -0.254 1.00 95.94 83 ASN A O 1
ATOM 674 N N . ALA A 1 84 ? -18.753 -4.609 1.974 1.00 96.31 84 ALA A N 1
ATOM 675 C CA . ALA A 1 84 ? -18.210 -5.921 2.315 1.00 96.31 84 ALA A CA 1
ATOM 676 C C . ALA A 1 84 ? -18.800 -6.438 3.628 1.00 96.31 84 ALA A C 1
ATOM 678 O O . ALA A 1 84 ? -19.233 -5.659 4.467 1.00 96.31 84 ALA A O 1
ATOM 679 N N . ASP A 1 85 ? -18.785 -7.751 3.852 1.00 97.75 85 ASP A N 1
ATOM 680 C CA . ASP A 1 85 ? -19.109 -8.286 5.179 1.00 97.75 85 ASP A CA 1
ATOM 681 C C . ASP A 1 85 ? -18.000 -7.956 6.194 1.00 97.75 85 ASP A C 1
ATOM 683 O O . ASP A 1 85 ? -18.293 -7.589 7.329 1.00 97.75 85 ASP A O 1
ATOM 687 N N . LEU A 1 86 ? -16.736 -8.033 5.768 1.00 98.00 86 LEU A N 1
ATOM 688 C CA . LEU A 1 86 ? -15.547 -7.765 6.575 1.00 98.00 86 LEU A CA 1
ATOM 689 C C . LEU A 1 86 ? -14.589 -6.849 5.808 1.00 98.00 86 LEU A C 1
ATOM 691 O O . LEU A 1 86 ? -14.264 -7.127 4.653 1.00 98.00 86 LEU A O 1
ATOM 695 N N . VAL A 1 87 ? -14.092 -5.808 6.473 1.00 98.12 87 VAL A N 1
ATOM 696 C CA . VAL A 1 87 ? -13.002 -4.957 5.981 1.00 98.12 87 VAL A CA 1
ATOM 697 C C . VAL A 1 87 ? -11.775 -5.153 6.862 1.00 98.12 87 VAL A C 1
ATOM 699 O O . VAL A 1 87 ? -11.831 -4.900 8.062 1.00 98.12 87 VAL A O 1
ATOM 702 N N . TYR A 1 88 ? -10.667 -5.593 6.266 1.00 97.94 88 TYR A N 1
ATOM 703 C CA . TYR A 1 88 ? -9.363 -5.656 6.924 1.00 97.94 88 TYR A CA 1
ATOM 704 C C . TYR A 1 88 ? -8.533 -4.419 6.572 1.00 97.94 88 TYR A C 1
ATOM 706 O O . TYR A 1 88 ? -8.424 -4.067 5.396 1.00 97.94 88 TYR A O 1
ATOM 714 N N . ILE A 1 89 ? -7.957 -3.768 7.582 1.00 96.75 89 ILE A N 1
ATOM 715 C CA . ILE A 1 89 ? -7.183 -2.532 7.447 1.00 96.75 89 ILE A CA 1
ATOM 716 C C . ILE A 1 89 ? -5.812 -2.739 8.095 1.00 96.75 89 ILE A C 1
ATOM 718 O O . ILE A 1 89 ? -5.720 -3.124 9.259 1.00 96.75 89 ILE A O 1
ATOM 722 N N . ASP A 1 90 ? -4.759 -2.440 7.342 1.00 94.62 90 ASP A N 1
ATOM 723 C CA . ASP A 1 90 ? -3.362 -2.457 7.789 1.00 94.62 90 ASP A CA 1
ATOM 724 C C . ASP A 1 90 ? -2.666 -1.177 7.280 1.00 94.62 90 ASP A C 1
ATOM 726 O O . ASP A 1 90 ? -2.017 -1.182 6.227 1.00 94.62 90 ASP A O 1
ATOM 730 N N . PRO A 1 91 ? -2.922 -0.014 7.914 1.00 92.69 91 PRO A N 1
ATOM 731 C CA . PRO A 1 91 ? -2.442 1.262 7.412 1.00 92.69 91 PRO A CA 1
ATOM 732 C C . PRO A 1 91 ? -0.969 1.488 7.796 1.00 92.69 91 PRO A C 1
ATOM 734 O O . PRO A 1 91 ? -0.478 0.934 8.779 1.00 92.69 91 PRO A O 1
ATOM 737 N N . PRO A 1 92 ? -0.239 2.363 7.078 1.00 90.00 92 PRO A N 1
ATOM 738 C CA . PRO A 1 92 ? 1.122 2.724 7.456 1.00 90.00 92 PRO A CA 1
ATOM 739 C C . PRO A 1 92 ? 1.213 3.233 8.902 1.00 90.00 92 PRO A C 1
ATOM 741 O O . PRO A 1 92 ? 0.534 4.187 9.272 1.00 90.00 92 PRO A O 1
ATOM 744 N N . TYR A 1 93 ? 2.108 2.641 9.694 1.00 82.50 93 TYR A N 1
ATOM 745 C CA . TYR A 1 93 ? 2.212 2.942 11.126 1.00 82.50 93 TYR A CA 1
ATOM 746 C C . TYR A 1 93 ? 2.958 4.236 11.452 1.00 82.50 93 TYR A C 1
ATOM 748 O O . TYR A 1 93 ? 2.663 4.890 12.444 1.00 82.50 93 TYR A O 1
ATOM 756 N N . ASN A 1 94 ? 3.986 4.585 10.676 1.00 85.12 94 ASN A N 1
ATOM 757 C CA . ASN A 1 94 ? 4.980 5.583 11.075 1.00 85.12 94 ASN A CA 1
ATOM 758 C C . ASN A 1 94 ? 5.206 6.647 9.987 1.00 85.12 94 ASN A C 1
ATOM 760 O O . ASN A 1 94 ? 4.540 6.654 8.954 1.00 85.12 94 ASN A O 1
ATOM 764 N N . SER A 1 95 ? 6.143 7.581 10.197 1.00 86.81 95 SER A N 1
ATOM 765 C CA . SER A 1 95 ? 6.331 8.698 9.253 1.00 86.81 95 SER A CA 1
ATOM 766 C C . SER A 1 95 ? 7.055 8.330 7.956 1.00 86.81 95 SER A C 1
ATOM 768 O O . SER A 1 95 ? 7.283 9.204 7.113 1.00 86.81 95 SER A O 1
ATOM 770 N N . ARG A 1 96 ? 7.458 7.066 7.776 1.00 88.38 96 ARG A N 1
ATOM 771 C CA . ARG A 1 96 ? 8.175 6.623 6.579 1.00 88.38 96 ARG A CA 1
ATOM 772 C C . ARG A 1 96 ? 7.215 6.554 5.402 1.00 88.38 96 ARG A C 1
ATOM 774 O O . ARG A 1 96 ? 6.386 5.662 5.293 1.00 88.38 96 ARG A O 1
ATOM 781 N N . GLN A 1 97 ? 7.394 7.487 4.482 1.00 92.06 97 GLN A N 1
ATOM 782 C CA . GLN A 1 97 ? 6.660 7.514 3.229 1.00 92.06 97 GLN A CA 1
ATOM 783 C C . GLN A 1 97 ? 7.232 6.460 2.273 1.00 92.06 97 GLN A C 1
ATOM 785 O O . GLN A 1 97 ? 8.374 6.573 1.822 1.00 92.06 97 GLN A O 1
ATOM 790 N N . TYR A 1 98 ? 6.429 5.458 1.908 1.00 91.19 98 TYR A N 1
ATOM 791 C CA . TYR A 1 98 ? 6.822 4.445 0.920 1.00 91.19 98 TYR A CA 1
ATOM 792 C C . TYR A 1 98 ? 7.241 5.066 -0.414 1.00 91.19 98 TYR A C 1
ATOM 794 O O . TYR A 1 98 ? 8.201 4.603 -1.031 1.00 91.19 98 TYR A O 1
ATOM 802 N N . CYS A 1 99 ? 6.598 6.165 -0.823 1.00 91.94 99 CYS A N 1
ATOM 803 C CA . CYS A 1 99 ? 6.975 6.867 -2.042 1.00 91.94 99 CYS A CA 1
ATOM 804 C C . CYS A 1 99 ? 8.441 7.330 -2.008 1.00 91.94 99 CYS A C 1
ATOM 806 O O . CYS A 1 99 ? 9.100 7.304 -3.041 1.00 91.94 99 CYS A O 1
ATOM 808 N N . ASP A 1 100 ? 8.978 7.722 -0.845 1.00 91.38 100 ASP A N 1
ATOM 809 C CA . ASP A 1 100 ? 10.383 8.122 -0.710 1.00 91.38 100 ASP A CA 1
ATOM 810 C C . ASP A 1 100 ? 11.324 6.924 -0.860 1.00 91.38 100 ASP A C 1
ATOM 812 O O . ASP A 1 100 ? 12.343 7.033 -1.540 1.00 91.38 100 ASP A O 1
ATOM 816 N N . ALA A 1 101 ? 10.952 5.783 -0.277 1.00 92.25 101 ALA A N 1
ATOM 817 C CA . ALA A 1 101 ? 11.761 4.571 -0.246 1.00 92.25 101 ALA A CA 1
ATOM 818 C C . ALA A 1 101 ? 11.733 3.766 -1.555 1.00 92.25 101 ALA A C 1
ATOM 820 O O . ALA A 1 101 ? 12.714 3.100 -1.865 1.00 92.25 101 ALA A O 1
ATOM 821 N N . TYR A 1 102 ? 10.649 3.835 -2.331 1.00 93.94 102 TYR A N 1
ATOM 822 C CA . TYR A 1 102 ? 10.439 3.027 -3.544 1.00 93.94 102 TYR A CA 1
ATOM 823 C C . TYR A 1 102 ? 10.250 3.872 -4.811 1.00 93.94 102 TYR A C 1
ATOM 825 O O . TYR A 1 102 ? 9.779 3.381 -5.836 1.00 93.94 102 TYR A O 1
ATOM 833 N N . HIS A 1 103 ? 10.677 5.139 -4.775 1.00 93.75 103 HIS A N 1
ATOM 834 C CA . HIS A 1 103 ? 10.509 6.094 -5.876 1.00 93.75 103 HIS A CA 1
ATOM 835 C C . HIS A 1 103 ? 11.028 5.592 -7.234 1.00 93.75 103 HIS A C 1
ATOM 837 O O . HIS A 1 103 ? 10.485 5.966 -8.271 1.00 93.75 103 HIS A O 1
ATOM 843 N N . LEU A 1 104 ? 12.101 4.788 -7.248 1.00 94.31 104 LEU A N 1
ATOM 844 C CA . LEU A 1 104 ? 12.675 4.264 -8.486 1.00 94.31 104 LEU A CA 1
ATOM 845 C C . LEU A 1 104 ? 11.739 3.244 -9.138 1.00 94.31 104 LEU A C 1
ATOM 847 O O . LEU A 1 104 ? 11.486 3.343 -10.337 1.00 94.31 104 LEU A O 1
ATOM 851 N N . LEU A 1 105 ? 11.219 2.295 -8.353 1.00 94.75 105 LEU A N 1
ATOM 852 C CA . LEU A 1 105 ? 10.285 1.281 -8.843 1.00 94.75 105 LEU A CA 1
ATOM 853 C C . LEU A 1 105 ? 8.993 1.929 -9.340 1.00 94.75 105 LEU A C 1
ATOM 855 O O . LEU A 1 105 ? 8.543 1.618 -10.440 1.00 94.75 105 LEU A O 1
ATOM 859 N N . GLU A 1 106 ? 8.471 2.898 -8.586 1.00 93.75 106 GLU A N 1
ATOM 860 C CA . GLU A 1 106 ? 7.289 3.679 -8.961 1.00 93.75 106 GLU A CA 1
ATOM 861 C C . GLU A 1 106 ? 7.476 4.376 -10.319 1.00 93.75 106 GLU A C 1
ATOM 863 O O . GLU A 1 106 ? 6.633 4.280 -11.213 1.00 93.75 106 GLU A O 1
ATOM 868 N N . ASN A 1 107 ? 8.626 5.030 -10.520 1.00 94.19 107 ASN A N 1
ATOM 869 C CA . ASN A 1 107 ? 8.924 5.711 -11.777 1.00 94.19 107 ASN A CA 1
ATOM 870 C C . ASN A 1 107 ? 9.062 4.729 -12.957 1.00 94.19 107 ASN A C 1
ATOM 872 O O . ASN A 1 107 ? 8.615 5.015 -14.068 1.00 94.19 107 ASN A O 1
ATOM 876 N N . VAL A 1 108 ? 9.649 3.548 -12.731 1.00 95.56 108 VAL A N 1
ATOM 877 C CA . VAL A 1 108 ? 9.757 2.504 -13.766 1.00 95.56 108 VAL A CA 1
ATOM 878 C C . VAL A 1 108 ? 8.390 1.909 -14.120 1.00 95.56 108 VAL A C 1
ATOM 880 O O . VAL A 1 108 ? 8.124 1.657 -15.300 1.00 95.56 108 VAL A O 1
ATOM 883 N N . ALA A 1 109 ? 7.515 1.724 -13.130 1.00 95.12 109 ALA A N 1
ATOM 884 C CA . ALA A 1 109 ? 6.160 1.228 -13.334 1.00 95.12 109 ALA A CA 1
ATOM 885 C C . ALA A 1 109 ? 5.321 2.220 -14.162 1.00 95.12 109 ALA A C 1
ATOM 887 O O . ALA A 1 109 ? 4.820 1.858 -15.234 1.00 95.12 109 ALA A O 1
ATOM 888 N N . ARG A 1 110 ? 5.246 3.486 -13.720 1.00 93.81 110 ARG A N 1
ATOM 889 C CA . ARG A 1 110 ? 4.463 4.550 -14.381 1.00 93.81 110 ARG A CA 1
ATOM 890 C C . ARG A 1 110 ? 5.036 4.968 -15.732 1.00 93.81 110 ARG A C 1
ATOM 892 O O . ARG A 1 110 ? 4.290 5.196 -16.677 1.00 93.81 110 ARG A O 1
ATOM 899 N N . TRP A 1 111 ? 6.363 5.013 -15.843 1.00 95.75 111 TRP A N 1
ATOM 900 C CA . TRP A 1 111 ? 7.106 5.364 -17.060 1.00 95.75 111 TRP A CA 1
ATOM 901 C C . TRP A 1 111 ? 6.783 6.749 -17.651 1.00 95.75 111 TRP A C 1
ATOM 903 O O . TRP A 1 111 ? 6.878 6.963 -18.859 1.00 95.75 111 TRP A O 1
ATOM 913 N N . GLU A 1 112 ? 6.447 7.712 -16.792 1.00 94.31 112 GLU A N 1
ATOM 914 C CA . GLU A 1 112 ? 6.130 9.098 -17.177 1.00 94.31 112 GLU A CA 1
ATOM 915 C C . GLU A 1 112 ? 7.376 9.954 -17.451 1.00 94.31 112 GLU A C 1
ATOM 917 O O . GLU A 1 112 ? 7.269 11.026 -18.039 1.00 94.31 112 GLU A O 1
ATOM 922 N N . LYS A 1 113 ? 8.564 9.467 -17.063 1.00 93.56 113 LYS A N 1
ATOM 923 C CA . LYS A 1 113 ? 9.864 10.144 -17.234 1.00 93.56 113 LYS A CA 1
ATOM 924 C C . LYS A 1 113 ? 9.882 11.584 -16.676 1.00 93.56 113 LYS A C 1
ATOM 926 O O . LYS A 1 113 ? 10.315 12.496 -17.382 1.00 93.56 113 LYS A O 1
ATOM 931 N N . PRO A 1 114 ? 9.439 11.805 -15.423 1.00 95.12 114 PRO A N 1
ATOM 932 C CA . PRO A 1 114 ? 9.530 13.112 -14.791 1.00 95.12 114 PRO A CA 1
ATOM 933 C C . PRO A 1 114 ? 10.993 13.521 -14.592 1.00 95.12 114 PRO A C 1
ATOM 935 O O . PRO A 1 114 ? 11.904 12.686 -14.589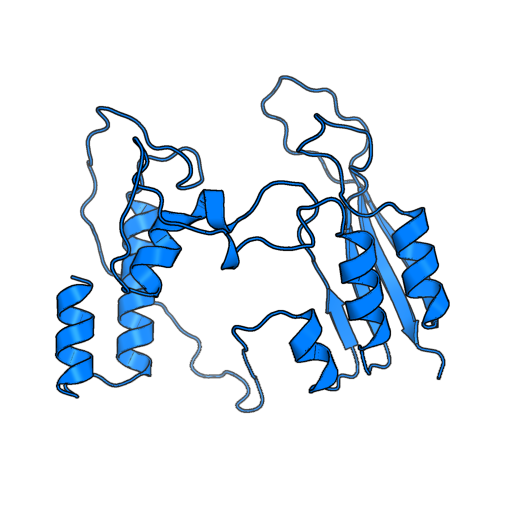 1.00 95.12 114 PRO A O 1
ATOM 938 N N . GLU A 1 115 ? 11.211 14.813 -14.366 1.00 95.81 115 GLU A N 1
ATO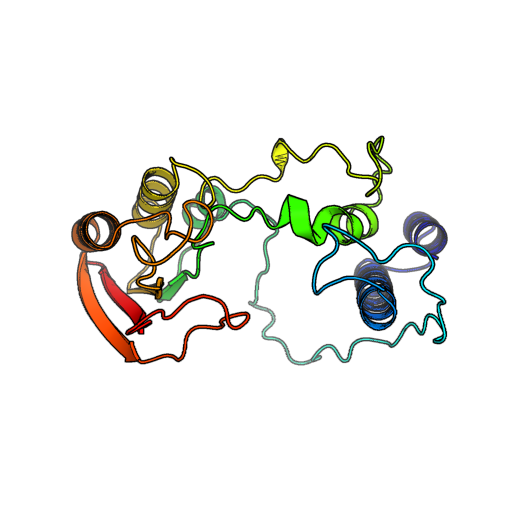M 939 C CA . GLU A 1 115 ? 12.512 15.317 -13.937 1.00 95.81 115 GLU A CA 1
ATOM 940 C C . GLU A 1 115 ? 12.918 14.705 -12.582 1.00 95.81 115 GLU A C 1
ATOM 942 O O . GLU A 1 115 ? 12.079 14.455 -11.708 1.00 95.81 115 GLU A O 1
ATOM 947 N N . VAL A 1 116 ? 14.216 14.431 -12.416 1.00 95.31 116 VAL A N 1
ATOM 948 C CA . VAL A 1 116 ? 14.774 13.775 -11.228 1.00 95.31 116 VAL A CA 1
ATOM 949 C C . VAL A 1 116 ? 15.940 14.558 -10.636 1.00 95.31 116 VAL A C 1
ATOM 951 O O . VAL A 1 116 ? 16.848 14.997 -11.342 1.00 95.31 116 VAL A O 1
ATOM 954 N N . PHE A 1 117 ? 15.970 14.638 -9.307 1.00 92.62 117 PHE A N 1
ATOM 955 C CA . PHE A 1 117 ? 16.879 15.505 -8.561 1.00 92.62 117 PHE A CA 1
ATOM 956 C C . PHE A 1 117 ? 17.729 14.735 -7.544 1.00 92.62 117 PHE A C 1
ATOM 958 O O . PHE A 1 117 ? 17.389 13.631 -7.102 1.00 92.62 117 PHE A O 1
ATOM 965 N N . GLY A 1 118 ? 18.842 15.353 -7.142 1.00 90.50 118 GLY A N 1
ATOM 966 C CA . GLY A 1 118 ? 19.745 14.836 -6.115 1.00 90.50 118 GLY A CA 1
ATOM 967 C C . GLY A 1 118 ? 20.497 13.561 -6.511 1.00 90.50 118 GLY A C 1
ATOM 968 O O . GLY A 1 118 ? 20.400 13.057 -7.629 1.00 90.50 118 GLY A O 1
ATOM 969 N N . VAL A 1 119 ? 21.261 13.023 -5.557 1.00 87.62 119 VAL A N 1
ATOM 970 C CA . VAL A 1 119 ? 22.141 11.860 -5.778 1.00 87.62 119 VAL A CA 1
ATOM 971 C C . VAL A 1 119 ? 21.340 10.596 -6.096 1.00 87.62 119 VAL A C 1
ATOM 973 O O . VAL A 1 119 ? 21.706 9.849 -6.996 1.00 87.62 119 VAL A O 1
ATOM 976 N N . ALA A 1 120 ? 20.222 10.382 -5.400 1.00 87.25 120 ALA A N 1
ATOM 977 C CA . ALA A 1 120 ? 19.362 9.216 -5.594 1.00 87.25 120 ALA A CA 1
ATOM 978 C C . ALA A 1 120 ? 18.417 9.331 -6.808 1.00 87.25 120 ALA A C 1
ATOM 980 O O . ALA A 1 120 ? 17.650 8.409 -7.046 1.00 87.25 120 ALA A O 1
ATOM 981 N N . ARG A 1 121 ? 18.454 10.430 -7.584 1.00 91.69 121 ARG A N 1
ATOM 982 C CA . ARG A 1 121 ? 17.586 10.650 -8.763 1.00 91.69 121 ARG A CA 1
ATOM 983 C C . ARG A 1 121 ? 16.097 10.496 -8.440 1.00 91.69 121 ARG A C 1
ATOM 985 O O . ARG A 1 121 ? 15.360 9.704 -9.024 1.00 91.69 121 ARG A O 1
ATOM 992 N N . LYS A 1 122 ? 15.663 11.301 -7.481 1.00 92.31 122 LYS A N 1
ATOM 993 C CA . LYS A 1 122 ? 14.310 11.323 -6.937 1.00 92.31 122 LYS A CA 1
ATOM 994 C C . LYS A 1 122 ? 13.407 12.255 -7.751 1.00 92.31 122 LYS A C 1
ATOM 996 O O . LYS A 1 122 ? 13.780 13.401 -7.969 1.00 92.31 122 LYS A O 1
ATOM 1001 N N . MET A 1 123 ? 12.233 11.775 -8.165 1.00 93.56 123 MET A N 1
ATOM 1002 C CA . MET A 1 123 ? 11.178 12.605 -8.773 1.00 93.56 123 MET A CA 1
ATOM 1003 C C . MET A 1 123 ? 10.383 13.382 -7.712 1.00 93.56 123 MET A C 1
ATOM 1005 O O . MET A 1 123 ? 10.517 13.081 -6.521 1.00 93.56 123 MET A O 1
ATOM 1009 N N . ASP A 1 124 ? 9.543 14.339 -8.125 1.00 93.44 124 ASP A N 1
ATOM 1010 C CA . ASP A 1 124 ? 8.542 14.931 -7.227 1.00 93.44 124 ASP A CA 1
ATOM 1011 C C . ASP A 1 124 ? 7.505 13.873 -6.819 1.00 93.44 124 ASP A C 1
ATOM 1013 O O . ASP A 1 124 ? 6.942 13.158 -7.646 1.00 93.44 124 ASP A O 1
ATOM 1017 N N . ARG A 1 125 ? 7.279 13.762 -5.511 1.00 92.50 125 ARG A N 1
ATOM 1018 C CA . ARG A 1 125 ? 6.400 12.768 -4.883 1.00 92.50 125 ARG A CA 1
ATOM 1019 C C . ARG A 1 125 ? 5.352 13.400 -3.991 1.00 92.50 125 ARG A C 1
ATOM 1021 O O . ARG A 1 125 ? 4.697 12.692 -3.238 1.00 92.50 125 ARG A O 1
ATOM 1028 N N . THR A 1 126 ? 5.195 14.719 -4.034 1.00 91.38 126 THR A N 1
ATOM 1029 C CA . THR A 1 126 ? 4.280 15.435 -3.138 1.00 91.38 126 THR A CA 1
ATOM 1030 C C . THR A 1 126 ? 2.861 14.863 -3.211 1.00 91.38 126 THR A C 1
ATOM 1032 O O . THR A 1 126 ? 2.228 14.677 -2.178 1.00 91.38 126 THR A O 1
ATOM 1035 N N . LYS A 1 127 ? 2.417 14.469 -4.412 1.00 90.19 127 LYS A N 1
ATOM 1036 C CA . LYS A 1 127 ? 1.108 13.839 -4.661 1.00 90.19 127 LYS A CA 1
ATOM 1037 C C . LYS A 1 127 ? 1.006 12.362 -4.249 1.00 90.19 127 LYS A C 1
ATOM 1039 O O . LYS A 1 127 ? -0.086 11.819 -4.265 1.00 90.19 127 LYS A O 1
ATOM 1044 N N . LEU A 1 128 ? 2.126 11.711 -3.933 1.00 90.69 128 LEU A N 1
ATOM 1045 C CA . LEU A 1 128 ? 2.201 10.287 -3.574 1.00 90.69 128 LEU A CA 1
ATOM 1046 C C . LEU A 1 128 ? 2.331 10.063 -2.062 1.00 90.69 128 LEU A C 1
ATOM 1048 O O . LEU A 1 128 ? 2.409 8.921 -1.614 1.00 90.69 128 LEU A O 1
ATOM 1052 N N . LYS A 1 129 ? 2.420 11.138 -1.272 1.00 92.94 129 LYS A N 1
ATOM 1053 C CA . LYS A 1 129 ? 2.550 11.035 0.181 1.00 92.94 129 LYS A CA 1
ATOM 1054 C C . LYS A 1 129 ? 1.230 10.591 0.799 1.00 92.94 129 LYS A C 1
ATOM 1056 O O . LYS A 1 129 ? 0.191 11.187 0.540 1.00 92.94 129 LYS A O 1
ATOM 1061 N N . SER A 1 130 ? 1.301 9.597 1.676 1.00 94.50 130 SER A N 1
ATOM 1062 C CA . SER A 1 130 ? 0.155 9.129 2.449 1.00 94.50 130 SER A CA 1
ATOM 1063 C C . SER A 1 130 ? -0.094 10.036 3.652 1.00 94.50 130 SER A C 1
ATOM 1065 O O . SER A 1 130 ? 0.847 10.362 4.388 1.00 94.50 130 SER A O 1
ATOM 1067 N N . LYS A 1 131 ? -1.366 10.394 3.880 1.00 95.44 131 LYS A N 1
ATOM 1068 C CA . LYS A 1 131 ? -1.827 11.114 5.081 1.00 95.44 131 LYS A CA 1
ATOM 1069 C C . LYS A 1 131 ? -1.565 10.314 6.363 1.00 95.44 131 LYS A C 1
ATOM 1071 O O . LYS A 1 131 ? -1.204 10.919 7.372 1.00 95.44 131 LYS A O 1
ATOM 1076 N N . TYR A 1 132 ? -1.629 8.981 6.292 1.00 95.06 132 TYR A N 1
ATOM 1077 C CA . TYR A 1 132 ? -1.347 8.060 7.404 1.00 95.06 132 TYR A CA 1
ATOM 1078 C C . TYR A 1 132 ? 0.102 8.133 7.908 1.00 95.06 132 TYR A C 1
ATOM 1080 O O . TYR A 1 132 ? 0.385 7.824 9.056 1.00 95.06 132 TYR A O 1
ATOM 1088 N N . CYS A 1 133 ? 1.031 8.625 7.086 1.00 92.44 133 CYS A N 1
ATOM 1089 C CA . CYS A 1 133 ? 2.424 8.846 7.481 1.00 92.44 133 CYS A CA 1
ATOM 1090 C C . CYS A 1 133 ? 2.687 10.282 7.986 1.00 92.44 133 CYS A C 1
ATOM 1092 O O . CYS A 1 133 ? 3.838 10.724 8.055 1.00 92.44 133 CYS A O 1
ATOM 1094 N N . THR A 1 134 ? 1.641 11.053 8.295 1.00 92.06 134 THR A N 1
ATOM 1095 C CA . THR A 1 134 ? 1.736 12.447 8.759 1.00 92.06 134 THR A CA 1
ATOM 1096 C C . THR A 1 134 ? 0.992 12.644 10.080 1.00 92.06 134 THR A C 1
ATOM 1098 O O . THR A 1 134 ? 0.484 11.694 10.663 1.00 92.06 134 THR A O 1
ATOM 1101 N N . LYS A 1 135 ? 0.925 13.887 10.571 1.00 90.25 135 LYS A N 1
ATOM 1102 C CA . LYS A 1 135 ? 0.140 14.232 11.766 1.00 90.25 135 LYS A CA 1
ATOM 1103 C C . LYS A 1 135 ? -1.378 14.097 11.573 1.00 90.25 135 LYS A C 1
ATOM 1105 O O . LYS A 1 135 ? -2.092 14.072 12.559 1.00 90.25 135 LYS A O 1
ATOM 1110 N N . SER A 1 136 ? -1.863 14.014 10.331 1.00 94.75 136 SER A N 1
ATOM 1111 C CA . SER A 1 136 ? -3.289 13.852 10.016 1.00 94.75 136 SER A CA 1
ATOM 1112 C C . SER A 1 136 ? -3.716 12.379 9.940 1.00 94.75 136 SER A C 1
ATOM 1114 O O . SER A 1 136 ? -4.712 12.068 9.293 1.00 94.75 136 SER A O 1
ATOM 1116 N N . ALA A 1 137 ? -2.925 11.447 10.482 1.00 95.38 137 ALA A N 1
ATOM 1117 C CA . ALA A 1 137 ? -3.192 10.018 10.340 1.00 95.38 137 ALA A CA 1
ATOM 1118 C C . ALA A 1 137 ? -4.478 9.600 11.060 1.00 95.38 137 ALA A C 1
ATOM 1120 O O . ALA A 1 137 ? -5.273 8.868 10.482 1.00 95.38 137 ALA A O 1
ATOM 1121 N N . ALA A 1 138 ? -4.705 10.118 12.272 1.00 95.44 138 ALA A N 1
ATOM 1122 C CA . ALA A 1 138 ? -5.935 9.880 13.022 1.00 95.44 138 ALA A CA 1
ATOM 1123 C C . ALA A 1 138 ? -7.168 10.415 12.272 1.00 95.44 138 ALA A C 1
ATOM 1125 O O . ALA A 1 138 ? -8.134 9.684 12.100 1.00 95.44 138 ALA A O 1
ATOM 1126 N N . GLU A 1 139 ? -7.097 11.635 11.726 1.00 97.62 139 GLU A N 1
ATOM 1127 C CA . GLU A 1 139 ? -8.172 12.221 10.907 1.00 97.62 139 GLU A CA 1
ATOM 1128 C C . GLU A 1 139 ? -8.463 11.385 9.650 1.00 97.62 139 GLU A C 1
ATOM 1130 O O . GLU A 1 139 ? -9.618 11.148 9.307 1.00 97.62 139 GLU A O 1
ATOM 1135 N N . ALA A 1 140 ? -7.419 10.908 8.960 1.00 97.88 140 ALA A N 1
ATOM 1136 C CA . ALA A 1 140 ? -7.582 10.041 7.795 1.00 97.88 140 ALA A CA 1
ATOM 1137 C C . ALA A 1 140 ? -8.201 8.688 8.178 1.00 97.88 140 ALA A C 1
ATOM 1139 O O . ALA A 1 140 ? -9.055 8.181 7.457 1.00 97.88 140 ALA A O 1
ATOM 1140 N N . PHE A 1 141 ? -7.806 8.113 9.313 1.00 98.06 141 PHE A N 1
ATOM 1141 C CA . PHE A 1 141 ? -8.384 6.865 9.799 1.00 98.06 141 PHE A CA 1
ATOM 1142 C C . PHE A 1 141 ? -9.856 7.028 10.202 1.00 98.06 141 PHE A C 1
ATOM 1144 O O . PHE A 1 141 ? -10.678 6.178 9.867 1.00 98.06 141 PHE A O 1
ATOM 1151 N N . GLU A 1 142 ? -10.201 8.139 10.853 1.00 98.31 142 GLU A N 1
ATOM 1152 C CA . GLU A 1 142 ? -11.577 8.478 11.227 1.00 98.31 142 GLU A CA 1
ATOM 1153 C C . GLU A 1 142 ? -12.484 8.614 10.001 1.00 98.31 142 GLU A C 1
ATOM 1155 O O . GLU A 1 142 ? -13.555 8.011 9.955 1.00 98.31 142 GLU A O 1
ATOM 1160 N N . ASP A 1 143 ? -12.016 9.317 8.968 1.00 98.31 143 ASP A N 1
ATOM 1161 C CA . ASP A 1 143 ? -12.716 9.433 7.686 1.00 98.31 143 ASP A CA 1
ATOM 1162 C C . ASP A 1 143 ? -12.892 8.068 6.991 1.00 98.31 143 ASP A C 1
ATOM 1164 O O . ASP A 1 143 ? -13.976 7.754 6.496 1.00 98.31 143 ASP A O 1
ATOM 1168 N N . LEU A 1 144 ? -11.867 7.207 7.012 1.00 98.31 144 LEU A N 1
ATOM 1169 C CA . LEU A 1 144 ? -11.950 5.860 6.440 1.00 98.31 144 LEU A CA 1
ATOM 1170 C C . LEU A 1 144 ? -13.010 5.012 7.160 1.00 98.31 144 LEU A C 1
ATOM 1172 O O . LEU A 1 144 ? -13.902 4.460 6.517 1.00 98.31 144 LEU A O 1
ATOM 1176 N N . VAL A 1 145 ? -12.934 4.915 8.492 1.00 98.06 145 VAL A N 1
ATOM 1177 C CA . VAL A 1 145 ? -13.866 4.118 9.312 1.00 98.06 145 VAL A CA 1
ATOM 1178 C C . VAL A 1 145 ? -15.294 4.651 9.210 1.00 98.06 145 VAL A C 1
ATOM 1180 O O . VAL A 1 145 ? -16.243 3.866 9.101 1.00 98.06 145 VAL A O 1
ATOM 1183 N N . GLY A 1 146 ? -15.458 5.976 9.185 1.00 97.19 146 GLY A N 1
ATOM 1184 C CA . GLY A 1 146 ? -16.753 6.630 9.021 1.00 97.19 146 GLY A CA 1
ATOM 1185 C C . GLY A 1 146 ? -17.464 6.202 7.738 1.00 97.19 146 GLY A C 1
ATOM 1186 O O . GLY A 1 146 ? -18.642 5.840 7.789 1.00 97.19 146 GLY A O 1
ATOM 1187 N N . ASN A 1 147 ? -16.733 6.144 6.621 1.00 97.56 147 ASN A N 1
ATOM 1188 C CA . ASN A 1 147 ? -17.280 5.829 5.298 1.00 97.56 147 ASN A CA 1
ATOM 1189 C C . ASN A 1 147 ? -17.366 4.326 4.977 1.00 97.56 147 ASN A C 1
ATOM 1191 O O . ASN A 1 147 ? -18.019 3.947 4.005 1.00 97.56 147 ASN A O 1
ATOM 1195 N N . ILE A 1 148 ? -16.759 3.446 5.782 1.00 97.75 148 ILE A N 1
ATOM 1196 C CA . ILE A 1 148 ? -16.879 1.996 5.584 1.00 97.75 148 ILE A CA 1
ATOM 1197 C C . ILE A 1 148 ? -18.322 1.527 5.816 1.00 97.75 148 ILE A C 1
ATOM 1199 O O . ILE A 1 148 ? -18.923 1.769 6.869 1.00 97.75 148 ILE A O 1
ATOM 1203 N N . THR A 1 149 ? -18.834 0.758 4.854 1.00 97.00 149 THR A N 1
ATOM 1204 C CA . THR A 1 149 ? -20.091 0.009 4.961 1.00 97.00 149 THR A CA 1
ATOM 1205 C C . THR A 1 149 ? -19.784 -1.485 5.055 1.00 97.00 149 THR A C 1
ATOM 1207 O O . THR A 1 149 ? -19.507 -2.150 4.052 1.00 97.00 149 THR A O 1
ATOM 1210 N N . SER A 1 150 ? -19.788 -2.016 6.282 1.00 97.31 150 SER A N 1
ATOM 1211 C CA . SER A 1 150 ? -19.530 -3.435 6.550 1.00 97.31 150 SER A CA 1
ATOM 1212 C C . SER A 1 150 ? -20.144 -3.926 7.858 1.00 97.31 150 SER A C 1
ATOM 1214 O O . SER A 1 150 ? -20.605 -3.116 8.659 1.00 97.31 150 SER A O 1
ATOM 1216 N N . LYS A 1 151 ? -20.157 -5.250 8.077 1.00 98.06 151 LYS A N 1
ATOM 1217 C CA . LYS A 1 151 ? -20.566 -5.848 9.363 1.00 98.06 151 LYS A CA 1
ATOM 1218 C C . LYS A 1 151 ? -19.412 -5.869 10.366 1.00 98.06 151 LYS A C 1
ATOM 1220 O O . LYS A 1 151 ? -19.633 -5.721 11.566 1.00 98.06 151 LYS A O 1
ATOM 1225 N N . TYR A 1 152 ? -18.191 -6.052 9.870 1.00 98.44 152 TYR A N 1
ATOM 1226 C CA . TYR A 1 152 ? -16.985 -6.162 10.680 1.00 98.44 152 TYR A CA 1
ATOM 1227 C C . TYR A 1 152 ? -15.856 -5.313 10.105 1.00 98.44 152 TYR A C 1
ATOM 1229 O O . TYR A 1 152 ? -15.578 -5.361 8.906 1.00 98.44 152 TYR A O 1
ATOM 1237 N N . ILE A 1 153 ? -15.146 -4.612 10.984 1.00 98.38 153 ILE A N 1
ATOM 1238 C CA . ILE A 1 153 ? -13.887 -3.939 10.663 1.00 98.38 153 ILE A CA 1
ATOM 1239 C C . ILE A 1 153 ? -12.796 -4.588 11.509 1.00 98.38 153 ILE A C 1
ATOM 1241 O O . ILE A 1 153 ? -12.917 -4.656 12.730 1.00 98.38 153 ILE A O 1
ATOM 1245 N N . LEU A 1 154 ? -11.743 -5.079 10.863 1.00 98.00 154 LEU A N 1
ATOM 1246 C CA . LEU A 1 154 ? -10.574 -5.656 11.512 1.00 98.00 154 LEU A CA 1
ATOM 1247 C C . LEU A 1 154 ? -9.356 -4.788 11.204 1.00 98.00 154 LEU A C 1
ATOM 1249 O O . LEU A 1 154 ? -8.898 -4.746 10.066 1.00 98.00 154 LEU A O 1
ATOM 1253 N N . LEU A 1 155 ? -8.831 -4.105 12.214 1.00 97.19 155 LEU A N 1
ATOM 1254 C CA . LEU A 1 155 ? -7.617 -3.301 12.099 1.00 97.19 155 LEU A CA 1
ATOM 1255 C C . LEU A 1 155 ? -6.434 -4.069 12.687 1.00 97.19 155 LEU A C 1
ATOM 1257 O O . LEU A 1 155 ? -6.500 -4.502 13.837 1.00 97.19 155 LEU A O 1
ATOM 1261 N N . SER A 1 156 ? -5.342 -4.174 11.933 1.00 93.50 156 SER A N 1
ATOM 1262 C CA . SER A 1 156 ? -4.031 -4.531 12.473 1.00 93.50 156 SER A CA 1
ATOM 1263 C C . SER A 1 156 ? -3.238 -3.265 12.771 1.00 93.50 156 SER A C 1
ATOM 1265 O O . SER A 1 156 ? -3.108 -2.394 11.909 1.00 93.50 156 SER A O 1
ATOM 1267 N N . TYR A 1 157 ? -2.769 -3.122 14.016 1.00 89.19 157 TYR A N 1
ATOM 1268 C CA . TYR A 1 157 ? -1.976 -1.961 14.409 1.00 89.19 157 TYR A CA 1
ATOM 1269 C C . TYR A 1 157 ? -1.016 -2.238 15.569 1.00 89.19 157 TYR A C 1
ATOM 1271 O O . TYR A 1 157 ? -1.383 -2.841 16.579 1.00 89.19 157 TYR A O 1
ATOM 1279 N N . ASN A 1 158 ? 0.233 -1.786 15.436 1.00 79.62 158 ASN A N 1
ATOM 1280 C CA . ASN A 1 158 ? 1.266 -1.991 16.457 1.00 79.62 158 ASN A CA 1
ATOM 1281 C C . ASN A 1 158 ? 1.170 -0.976 17.612 1.00 79.62 158 ASN A C 1
ATOM 1283 O O . ASN A 1 158 ? 0.478 0.035 17.510 1.00 79.62 158 ASN A O 1
ATOM 1287 N N . ASN A 1 159 ? 1.856 -1.250 18.726 1.00 70.88 159 ASN A N 1
ATOM 1288 C CA . ASN A 1 159 ? 1.863 -0.417 19.940 1.00 70.88 159 ASN A CA 1
ATOM 1289 C C . ASN A 1 159 ? 3.074 0.533 20.053 1.00 70.88 159 ASN A C 1
ATOM 1291 O O . ASN A 1 159 ? 3.466 0.939 21.147 1.00 70.88 159 ASN A O 1
ATOM 1295 N N . MET A 1 160 ? 3.686 0.921 18.931 1.00 63.56 160 MET A N 1
ATOM 1296 C CA . MET A 1 160 ? 4.941 1.692 18.915 1.00 63.56 160 MET A CA 1
ATOM 1297 C C . MET A 1 160 ? 4.756 3.209 19.142 1.00 63.56 160 MET A C 1
ATOM 1299 O O . MET A 1 160 ? 5.573 3.994 18.668 1.00 63.56 160 MET A O 1
ATOM 1303 N N . ALA A 1 161 ? 3.700 3.664 19.823 1.00 55.84 161 ALA A N 1
ATOM 1304 C CA . ALA A 1 161 ? 3.372 5.093 19.937 1.00 55.84 161 ALA A CA 1
ATOM 1305 C C . ALA A 1 161 ? 4.484 5.944 20.595 1.00 55.84 161 ALA A C 1
ATOM 1307 O O . ALA A 1 161 ? 4.749 7.050 20.128 1.00 55.84 161 ALA A O 1
ATOM 1308 N N . GLU A 1 162 ? 5.204 5.414 21.593 1.00 52.56 162 GLU A N 1
ATOM 1309 C CA . GLU A 1 162 ? 6.208 6.187 22.356 1.00 52.56 162 GLU A CA 1
ATOM 1310 C C . GLU A 1 162 ? 7.584 5.508 22.505 1.00 52.56 162 GLU A C 1
ATOM 1312 O O . GLU A 1 162 ? 8.454 5.996 23.221 1.00 52.56 162 GLU A O 1
ATOM 1317 N N . LYS A 1 163 ? 7.819 4.372 21.837 1.00 51.75 163 LYS A N 1
ATOM 1318 C CA . LYS A 1 163 ? 8.975 3.498 22.131 1.00 51.75 163 LYS A CA 1
ATOM 1319 C C . LYS A 1 163 ? 10.179 3.658 21.184 1.00 51.75 163 LYS A C 1
ATOM 1321 O O . LYS A 1 163 ? 11.122 2.871 21.258 1.00 51.75 163 LYS A O 1
ATOM 1326 N N . GLY A 1 164 ? 10.174 4.638 20.275 1.00 55.50 164 GLY A N 1
ATOM 1327 C CA . GLY A 1 164 ? 11.228 4.824 19.269 1.00 55.50 164 GLY A CA 1
ATOM 1328 C C . GLY A 1 164 ? 11.634 6.282 19.030 1.00 55.50 164 GLY A C 1
ATOM 1329 O O . GLY A 1 164 ? 11.196 7.199 19.712 1.00 55.50 164 GLY A O 1
ATOM 1330 N N . ASN A 1 165 ? 12.491 6.511 18.028 1.00 56.59 165 ASN A N 1
ATOM 1331 C CA . ASN A 1 165 ? 12.736 7.863 17.503 1.00 56.59 165 ASN A CA 1
ATOM 1332 C C . ASN A 1 165 ? 11.438 8.424 16.886 1.00 56.59 165 ASN A C 1
ATOM 1334 O O . ASN A 1 165 ? 10.706 7.649 16.278 1.00 56.59 165 ASN A O 1
ATOM 1338 N N . ASP A 1 166 ? 11.220 9.748 16.883 1.00 60.12 166 ASP A N 1
ATOM 1339 C CA . ASP A 1 166 ? 10.000 10.439 16.382 1.00 60.12 166 ASP A CA 1
ATOM 1340 C C . ASP A 1 166 ? 9.434 9.930 15.036 1.00 60.12 166 ASP A C 1
ATOM 1342 O O . ASP A 1 166 ? 8.239 10.043 14.730 1.00 60.12 166 ASP A O 1
ATOM 1346 N N . ARG A 1 167 ? 10.311 9.392 14.176 1.00 60.16 167 ARG A N 1
ATOM 1347 C CA . ARG A 1 167 ? 9.949 8.838 12.864 1.00 60.16 167 ARG A CA 1
ATOM 1348 C C . ARG A 1 167 ? 9.416 7.408 12.892 1.00 60.16 167 ARG A C 1
ATOM 1350 O O . ARG A 1 167 ? 8.745 7.014 11.945 1.00 60.16 167 ARG A O 1
ATOM 1357 N N . SER A 1 168 ? 9.747 6.639 13.919 1.00 63.22 168 SER A N 1
ATOM 1358 C CA . SER A 1 168 ? 9.302 5.260 14.130 1.00 63.22 168 SER A CA 1
ATOM 1359 C C . SER A 1 168 ? 8.015 5.182 14.945 1.00 63.22 168 SER A C 1
ATOM 1361 O O . SER A 1 168 ? 7.365 4.142 14.909 1.00 63.22 168 SER A O 1
ATOM 1363 N N . ASN A 1 169 ? 7.650 6.268 15.630 1.00 74.62 169 ASN A N 1
ATOM 1364 C CA . ASN A 1 169 ? 6.462 6.309 16.469 1.00 74.62 169 ASN A CA 1
ATOM 1365 C C . ASN A 1 169 ? 5.188 6.133 15.647 1.00 74.62 169 ASN A C 1
ATOM 1367 O O . ASN A 1 169 ? 5.055 6.718 14.558 1.00 74.62 169 ASN A O 1
ATOM 1371 N N . ALA A 1 170 ? 4.269 5.347 16.207 1.00 79.69 170 ALA A N 1
ATOM 1372 C CA . ALA A 1 170 ? 2.947 5.143 15.642 1.00 79.69 170 ALA A CA 1
ATOM 1373 C C . ALA A 1 170 ? 2.231 6.496 15.456 1.00 79.69 170 ALA A C 1
ATOM 1375 O O . ALA A 1 170 ? 2.342 7.387 16.297 1.00 79.69 170 ALA A O 1
ATOM 1376 N N . LYS A 1 171 ? 1.542 6.685 14.323 1.00 88.56 171 LYS A N 1
ATOM 1377 C CA . LYS A 1 171 ? 0.891 7.964 13.970 1.00 88.56 171 LYS A CA 1
ATOM 1378 C C . LYS A 1 171 ? -0.545 8.108 14.449 1.00 88.56 171 LYS A C 1
ATOM 1380 O O . LYS A 1 171 ? -1.085 9.207 14.391 1.00 88.56 171 LYS A O 1
ATOM 1385 N N . ILE A 1 172 ? -1.126 7.019 14.921 1.00 90.62 172 ILE A N 1
ATOM 1386 C CA . ILE A 1 172 ? -2.467 6.949 15.482 1.00 90.62 172 ILE A CA 1
ATOM 1387 C C . ILE A 1 172 ? -2.286 6.356 16.874 1.00 90.62 172 ILE A C 1
ATOM 1389 O O . ILE A 1 172 ? -1.599 5.340 17.012 1.00 90.62 172 ILE A O 1
ATOM 1393 N N . SER A 1 173 ? -2.809 7.047 17.883 1.00 90.50 173 SER A N 1
ATOM 1394 C CA . SER A 1 173 ? -2.777 6.590 19.271 1.00 90.50 173 SER A CA 1
ATOM 1395 C C . SER A 1 173 ? -3.797 5.471 19.492 1.00 90.50 173 SER A C 1
ATOM 1397 O O . SER A 1 173 ? -4.736 5.314 18.707 1.00 90.50 173 SER A O 1
ATOM 1399 N N . ASP A 1 174 ? -3.636 4.701 20.564 1.00 89.56 174 ASP A N 1
ATOM 1400 C CA . ASP A 1 174 ? -4.614 3.669 20.925 1.00 89.56 174 ASP A CA 1
ATOM 1401 C C . ASP A 1 174 ? -5.946 4.295 21.307 1.00 89.56 174 ASP A C 1
ATOM 1403 O O . ASP A 1 174 ? -7.003 3.786 20.941 1.00 89.56 174 ASP A O 1
ATOM 1407 N N . GLU A 1 175 ? -5.881 5.431 21.999 1.00 92.00 175 GLU A N 1
ATOM 1408 C CA . GLU A 1 175 ? -7.030 6.235 22.372 1.00 92.00 175 GLU A CA 1
ATOM 1409 C C . GLU A 1 175 ? -7.802 6.687 21.130 1.00 92.00 175 GLU A C 1
ATOM 1411 O O . GLU A 1 175 ? -9.025 6.575 21.104 1.00 92.00 175 GLU A O 1
ATOM 1416 N N . ASP A 1 176 ? -7.110 7.137 20.077 1.00 95.00 176 ASP A N 1
ATOM 1417 C CA . ASP A 1 176 ? -7.748 7.487 18.807 1.00 95.00 176 ASP A CA 1
ATOM 1418 C C . ASP A 1 176 ? -8.336 6.265 18.105 1.00 95.00 176 ASP A C 1
ATOM 1420 O O . ASP A 1 176 ? -9.470 6.334 17.637 1.00 95.00 176 ASP A O 1
ATOM 1424 N N . ILE A 1 177 ? -7.604 5.147 18.037 1.00 95.69 177 ILE A N 1
ATOM 1425 C CA . ILE A 1 177 ? -8.095 3.917 17.399 1.00 95.69 177 ILE A CA 1
ATOM 1426 C C . ILE A 1 177 ? -9.383 3.443 18.068 1.00 95.69 177 ILE A C 1
ATOM 1428 O O . ILE A 1 177 ? -10.368 3.182 17.375 1.00 95.69 177 ILE A O 1
ATOM 1432 N N . LEU A 1 178 ? -9.380 3.346 19.399 1.00 96.56 178 LEU A N 1
ATOM 1433 C CA . LEU A 1 178 ? -10.538 2.920 20.175 1.00 96.56 178 LEU A CA 1
ATOM 1434 C C . LEU A 1 178 ? -11.684 3.912 20.005 1.00 96.56 178 LEU A C 1
ATOM 1436 O O . LEU A 1 178 ? -12.748 3.500 19.561 1.00 96.56 178 LEU A O 1
ATOM 1440 N N . ARG A 1 179 ? -11.451 5.214 20.219 1.00 97.56 179 ARG A N 1
ATOM 1441 C CA . ARG A 1 179 ? -12.467 6.263 20.027 1.00 97.56 179 ARG A CA 1
ATOM 1442 C C . ARG A 1 179 ? -13.125 6.181 18.647 1.00 97.56 179 ARG A C 1
ATOM 1444 O O . ARG A 1 179 ? -14.346 6.249 18.543 1.00 97.56 179 ARG A O 1
ATOM 1451 N N . ILE A 1 180 ? -12.330 6.046 17.586 1.00 98.12 180 ILE A N 1
ATOM 1452 C CA . ILE A 1 180 ? -12.816 6.012 16.200 1.00 98.12 180 ILE A CA 1
ATOM 1453 C C . ILE A 1 180 ? -13.615 4.733 15.921 1.00 98.12 180 ILE A C 1
ATOM 1455 O O . ILE A 1 180 ? -14.698 4.800 15.339 1.00 98.12 180 ILE A O 1
ATOM 1459 N N . LEU A 1 181 ? -13.105 3.565 16.321 1.00 98.00 181 LEU A N 1
ATOM 1460 C CA . LEU A 1 181 ? -13.780 2.289 16.075 1.00 98.00 181 LEU A CA 1
ATOM 1461 C C . LEU A 1 181 ? -15.027 2.112 16.954 1.00 98.00 181 LEU A C 1
ATOM 1463 O O . LEU A 1 181 ? -16.025 1.574 16.474 1.00 98.00 181 LEU A O 1
ATOM 1467 N N . GLU A 1 182 ? -14.997 2.582 18.201 1.00 97.56 182 GLU A N 1
ATOM 1468 C CA . GLU A 1 182 ? -16.123 2.524 19.143 1.00 97.56 182 GLU A CA 1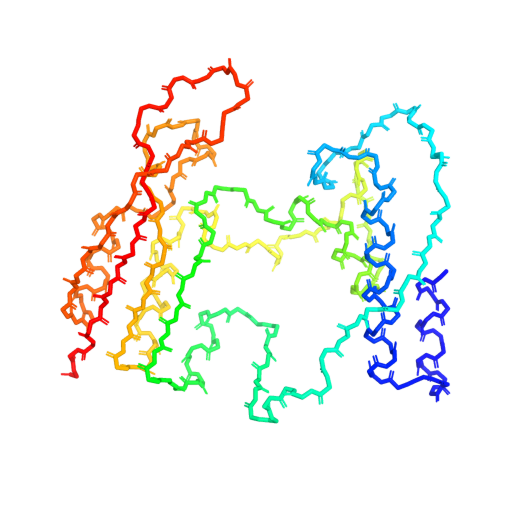
ATOM 1469 C C . GLU A 1 182 ? -17.280 3.434 18.718 1.00 97.56 182 GLU A C 1
ATOM 1471 O O . GLU A 1 182 ? -18.442 3.086 18.913 1.00 97.56 182 GLU A O 1
ATOM 1476 N N . ASN A 1 183 ? -16.987 4.544 18.030 1.00 96.88 183 ASN A N 1
ATOM 1477 C CA . ASN A 1 183 ? -18.016 5.367 17.388 1.00 96.88 183 ASN A CA 1
ATOM 1478 C C . ASN A 1 183 ? -18.778 4.619 16.276 1.00 96.88 183 ASN A C 1
ATOM 1480 O O . ASN A 1 183 ? -19.878 5.031 15.910 1.00 96.88 183 ASN A O 1
ATOM 1484 N N . LYS A 1 184 ? -18.204 3.545 15.717 1.00 96.75 184 LYS A N 1
ATOM 1485 C CA . LYS A 1 184 ? -18.807 2.736 14.645 1.00 96.75 184 LYS A CA 1
ATOM 1486 C C . LYS A 1 184 ? -19.469 1.455 15.168 1.00 96.75 184 LYS A C 1
ATOM 1488 O O . LYS A 1 184 ? -20.328 0.891 14.490 1.00 96.75 184 LYS A O 1
ATOM 1493 N N . GLY A 1 185 ? -19.072 0.961 16.338 1.00 97.19 185 GLY A N 1
ATOM 1494 C CA . GLY A 1 185 ? -19.598 -0.284 16.886 1.00 97.19 185 GLY A CA 1
ATOM 1495 C C . GLY A 1 185 ? -18.839 -0.801 18.102 1.00 97.19 185 GLY A C 1
ATOM 1496 O O . GLY A 1 185 ? -18.035 -0.107 18.706 1.00 97.19 185 GLY A O 1
ATOM 1497 N N . THR A 1 186 ? -19.092 -2.050 18.487 1.00 98.06 186 THR A N 1
ATOM 1498 C CA . THR A 1 186 ? -18.441 -2.647 19.666 1.00 98.06 186 THR A CA 1
ATOM 1499 C C . THR A 1 186 ? -17.066 -3.198 19.306 1.00 98.06 186 THR A C 1
ATOM 1501 O O . THR A 1 186 ? -16.955 -4.020 18.393 1.00 98.06 186 THR A O 1
ATOM 1504 N N . VAL A 1 187 ? -16.030 -2.801 20.049 1.00 97.88 187 VAL A N 1
ATOM 1505 C CA . VAL A 1 187 ? -14.637 -3.186 19.781 1.00 97.88 187 VAL A CA 1
ATOM 1506 C C . VAL A 1 187 ? -14.155 -4.273 20.740 1.00 97.88 187 VAL A C 1
ATOM 1508 O O . VAL A 1 187 ? -14.372 -4.214 21.948 1.00 97.88 187 VAL A O 1
ATOM 1511 N N . LYS A 1 188 ? -13.454 -5.269 20.194 1.00 97.38 188 LYS A N 1
ATOM 1512 C CA . LYS A 1 188 ? -12.682 -6.262 20.942 1.00 97.38 188 LYS A CA 1
ATOM 1513 C C . LYS A 1 188 ? -11.234 -6.248 20.466 1.00 97.38 188 LYS A C 1
ATOM 1515 O O . LYS A 1 188 ? -10.982 -6.327 19.266 1.00 97.38 188 LYS A O 1
ATOM 1520 N N . VAL A 1 189 ? -10.295 -6.190 21.406 1.00 95.38 189 VAL A N 1
ATOM 1521 C CA . VAL A 1 189 ? -8.855 -6.160 21.121 1.00 95.38 189 VAL A CA 1
ATOM 1522 C C . VAL A 1 189 ? -8.235 -7.527 21.397 1.00 95.38 189 VAL A C 1
ATOM 1524 O O . VAL A 1 189 ? -8.527 -8.160 22.412 1.00 95.38 189 VAL A O 1
ATOM 1527 N N . PHE A 1 190 ? -7.378 -7.972 20.486 1.00 91.88 190 PHE A N 1
ATOM 1528 C CA . PHE A 1 190 ? -6.509 -9.136 20.627 1.00 91.88 190 PHE A CA 1
ATOM 1529 C C . PHE A 1 190 ? -5.057 -8.666 20.507 1.00 91.88 190 PHE A C 1
ATOM 1531 O O . PHE A 1 190 ? -4.777 -7.776 19.704 1.00 91.88 190 PHE A O 1
ATOM 1538 N N . SER A 1 191 ? -4.140 -9.252 21.272 1.00 85.94 191 SER A N 1
ATOM 1539 C CA . SER A 1 191 ? -2.712 -8.933 21.206 1.00 85.94 191 SER A CA 1
ATOM 1540 C C . SER A 1 191 ? -1.858 -10.195 21.217 1.00 85.94 191 SER A C 1
ATOM 1542 O O . SER A 1 191 ? -2.211 -11.197 21.842 1.00 85.94 191 SER A O 1
ATOM 1544 N N . GLU A 1 192 ? -0.732 -10.136 20.512 1.00 78.81 192 GLU A N 1
ATOM 1545 C CA . GLU A 1 192 ? 0.315 -11.150 20.547 1.00 78.81 192 GLU A CA 1
ATOM 1546 C C . GLU A 1 192 ? 1.682 -10.467 20.673 1.00 78.81 192 GLU A C 1
ATOM 1548 O O . GLU A 1 192 ? 1.982 -9.478 19.995 1.00 78.81 192 GLU A O 1
ATOM 1553 N N . SER A 1 193 ? 2.521 -10.973 21.576 1.00 75.62 193 SER A N 1
ATOM 1554 C CA . SER A 1 193 ? 3.854 -10.417 21.799 1.00 75.62 193 SER A CA 1
ATOM 1555 C C . SER A 1 193 ? 4.774 -10.738 20.619 1.00 75.62 193 SER A C 1
ATOM 1557 O O . SER A 1 193 ? 4.985 -11.903 20.283 1.00 75.62 193 SER A O 1
ATOM 1559 N N . TYR A 1 194 ? 5.395 -9.715 20.032 1.00 66.75 194 TYR A N 1
ATOM 1560 C CA . TYR A 1 194 ? 6.291 -9.851 18.885 1.00 66.75 194 TYR A CA 1
ATOM 1561 C C . TYR A 1 194 ? 7.689 -9.297 19.197 1.00 66.75 194 TYR A C 1
ATOM 1563 O O . TYR A 1 194 ? 7.848 -8.284 19.878 1.00 66.75 194 TYR A O 1
ATOM 1571 N N . LYS A 1 195 ? 8.750 -9.932 18.682 1.00 59.19 195 LYS A N 1
ATOM 1572 C CA . LYS A 1 195 ? 10.122 -9.422 18.866 1.00 59.19 195 LYS A CA 1
ATOM 1573 C C . LYS A 1 195 ? 10.361 -8.221 17.940 1.00 59.19 195 LYS A C 1
ATOM 1575 O O . LYS A 1 195 ? 10.334 -8.399 16.723 1.00 59.19 195 LYS A O 1
ATOM 1580 N N . PRO A 1 196 ? 10.633 -7.007 18.457 1.00 60.62 196 PRO A N 1
ATOM 1581 C CA . PRO A 1 196 ? 10.899 -5.858 17.600 1.00 60.62 196 PRO A CA 1
ATOM 1582 C C . PRO A 1 196 ? 12.151 -6.094 16.746 1.00 60.62 196 PRO A C 1
ATOM 1584 O O . PRO A 1 196 ? 13.161 -6.616 17.220 1.00 60.62 196 PRO A O 1
ATOM 1587 N N . PHE A 1 197 ? 12.102 -5.677 15.480 1.00 57.34 197 PHE A N 1
ATOM 1588 C CA . PHE A 1 197 ? 13.287 -5.661 14.627 1.00 57.34 197 PHE A CA 1
ATOM 1589 C C . PHE A 1 197 ? 14.206 -4.516 15.073 1.00 57.34 197 PHE A C 1
ATOM 1591 O O . PHE A 1 197 ? 13.891 -3.343 14.864 1.00 57.34 197 PHE A O 1
ATOM 1598 N N . THR A 1 198 ? 15.343 -4.841 15.691 1.00 52.50 198 THR A N 1
ATOM 1599 C CA . THR A 1 198 ? 16.343 -3.854 16.124 1.00 52.50 198 THR A CA 1
ATOM 1600 C C . THR A 1 198 ? 17.634 -4.016 15.323 1.00 52.50 198 THR A C 1
ATOM 1602 O O . THR A 1 198 ? 18.042 -5.118 14.966 1.00 52.50 198 THR A O 1
ATOM 1605 N N . THR A 1 199 ? 18.320 -2.908 15.040 1.00 52.59 199 THR A N 1
ATOM 1606 C CA . THR A 1 199 ? 19.664 -2.913 14.431 1.00 52.59 199 THR A CA 1
ATOM 1607 C C . THR A 1 199 ? 20.777 -2.959 15.490 1.00 52.59 199 THR A C 1
ATOM 1609 O O . THR A 1 199 ? 21.899 -2.523 15.235 1.00 52.59 199 THR A O 1
ATOM 1612 N N . GLY A 1 200 ? 20.467 -3.463 16.694 1.00 50.22 200 GLY A N 1
ATOM 1613 C CA . GLY A 1 200 ? 21.421 -3.644 17.796 1.00 50.22 200 GLY A CA 1
ATOM 1614 C C . GLY A 1 200 ? 21.732 -2.397 18.637 1.00 50.22 200 GLY A C 1
ATOM 1615 O O . GLY A 1 200 ? 22.694 -2.420 19.395 1.00 50.22 200 GLY A O 1
ATOM 1616 N N . LYS A 1 201 ? 20.963 -1.302 18.508 1.00 52.16 201 LYS A N 1
ATOM 1617 C CA . LYS A 1 201 ? 21.190 -0.036 19.247 1.00 52.16 201 LYS A CA 1
ATOM 1618 C C . LYS A 1 201 ? 20.040 0.410 20.162 1.00 52.16 201 LYS A C 1
ATOM 1620 O O . LYS A 1 201 ? 20.090 1.520 20.681 1.00 52.16 201 LYS A O 1
ATOM 1625 N N . SER A 1 202 ? 19.006 -0.406 20.339 1.00 52.41 202 SER A N 1
ATOM 1626 C CA . SER A 1 202 ? 17.806 -0.029 21.095 1.00 52.41 202 SER A CA 1
ATOM 1627 C C . SER A 1 202 ? 17.206 -1.237 21.811 1.00 52.41 202 SER A C 1
ATOM 1629 O O . SER A 1 202 ? 16.810 -2.191 21.139 1.00 52.41 202 SER A O 1
ATOM 1631 N N . ASP A 1 203 ? 17.113 -1.167 23.141 1.00 49.66 203 ASP A N 1
ATOM 1632 C CA . ASP A 1 203 ? 16.322 -2.082 23.970 1.00 49.66 203 ASP A CA 1
ATOM 1633 C C . ASP A 1 203 ? 14.863 -1.619 23.947 1.00 49.66 203 ASP A C 1
ATOM 1635 O O . ASP A 1 203 ? 14.455 -0.748 24.712 1.00 49.66 203 ASP A O 1
ATOM 1639 N N . ILE A 1 204 ? 14.081 -2.159 23.013 1.00 56.69 204 ILE A N 1
ATOM 1640 C CA . ILE A 1 204 ? 12.630 -1.957 22.989 1.00 56.69 204 ILE A CA 1
ATOM 1641 C C . ILE A 1 204 ? 12.016 -3.145 23.725 1.00 56.69 204 ILE A C 1
ATOM 1643 O O . ILE A 1 204 ? 11.975 -4.253 23.188 1.00 56.69 204 ILE A O 1
ATOM 1647 N N . SER A 1 205 ? 11.563 -2.929 24.959 1.00 51.06 205 SER A N 1
ATOM 1648 C CA . SER A 1 205 ? 10.762 -3.912 25.683 1.00 51.06 205 SER A CA 1
ATOM 1649 C C . SER A 1 205 ? 9.313 -3.898 25.171 1.00 51.06 205 SER A C 1
ATOM 1651 O O . SER A 1 205 ? 8.684 -2.844 25.038 1.00 51.06 205 SER A O 1
ATOM 1653 N N . GLU A 1 206 ? 8.793 -5.096 24.885 1.00 60.06 206 GLU A N 1
ATOM 1654 C CA . GLU A 1 206 ? 7.367 -5.384 24.646 1.00 60.06 206 GLU A CA 1
ATOM 1655 C C . GLU A 1 206 ? 6.754 -4.657 23.435 1.00 60.06 206 GLU A C 1
ATOM 1657 O O . GLU A 1 206 ? 5.980 -3.704 23.568 1.00 60.06 206 GLU A O 1
ATOM 1662 N N . ASN A 1 207 ? 7.104 -5.117 22.231 1.00 65.62 207 ASN A N 1
ATOM 1663 C CA . ASN A 1 207 ? 6.350 -4.800 21.019 1.00 65.62 207 ASN A CA 1
ATOM 1664 C C . ASN A 1 207 ? 5.215 -5.824 20.881 1.00 65.62 207 ASN A C 1
ATOM 1666 O O . ASN A 1 207 ? 5.451 -7.026 21.002 1.00 65.62 207 ASN A O 1
ATOM 1670 N N . GLU A 1 208 ? 3.996 -5.359 20.645 1.00 71.94 208 GLU A N 1
ATOM 1671 C CA . GLU A 1 208 ? 2.838 -6.229 20.441 1.00 71.94 208 GLU A CA 1
ATOM 1672 C C . GLU A 1 208 ? 2.192 -5.919 19.098 1.00 71.94 208 GLU A C 1
ATOM 1674 O O . GLU A 1 208 ? 1.952 -4.755 18.755 1.00 71.94 208 GLU A O 1
ATOM 1679 N N . GLU A 1 209 ? 1.895 -6.975 18.348 1.00 79.25 209 GLU A N 1
ATOM 1680 C CA . GLU A 1 209 ? 0.964 -6.886 17.233 1.00 79.25 209 GLU A CA 1
ATOM 1681 C C . GLU A 1 209 ? -0.444 -7.037 17.786 1.00 79.25 209 GLU A C 1
ATOM 1683 O O . GLU A 1 209 ? -0.725 -7.929 18.591 1.00 79.25 209 GLU A O 1
ATOM 1688 N N . ARG A 1 210 ? -1.332 -6.122 17.395 1.00 87.50 210 ARG A N 1
ATOM 1689 C CA . ARG A 1 210 ? -2.695 -6.090 17.912 1.00 87.50 210 ARG A CA 1
ATOM 1690 C C . ARG A 1 210 ? -3.695 -6.079 16.784 1.00 87.50 210 ARG A C 1
ATOM 1692 O O . ARG A 1 210 ? -3.476 -5.470 15.735 1.00 87.50 210 ARG A O 1
ATOM 1699 N N . LEU A 1 211 ? -4.805 -6.750 17.044 1.00 93.81 211 LEU A N 1
ATOM 1700 C CA . LEU A 1 211 ? -5.965 -6.799 16.179 1.00 93.81 211 LEU A CA 1
ATOM 1701 C C . LEU A 1 211 ? -7.152 -6.188 16.914 1.00 93.81 211 LEU A C 1
ATOM 1703 O O . LEU A 1 211 ? -7.536 -6.652 17.986 1.00 93.81 211 LEU A O 1
ATOM 1707 N N . PHE A 1 212 ? -7.750 -5.166 16.316 1.00 96.31 212 PHE A N 1
ATOM 1708 C CA . PHE A 1 212 ? -8.964 -4.526 16.802 1.00 96.31 212 PHE A CA 1
ATOM 1709 C C . PHE A 1 212 ? -10.119 -4.994 15.923 1.00 96.31 212 PHE A C 1
ATOM 1711 O O . PHE A 1 212 ? -10.181 -4.660 14.741 1.00 96.31 212 PHE A O 1
ATOM 1718 N N . LEU A 1 213 ? -11.020 -5.791 16.490 1.00 97.81 213 LEU A N 1
ATOM 1719 C CA . LEU A 1 213 ? -12.240 -6.239 15.831 1.00 97.81 213 LEU A CA 1
ATOM 1720 C C . LEU A 1 213 ? -13.401 -5.346 16.267 1.00 97.81 213 LEU A C 1
ATOM 1722 O O . LEU A 1 213 ? -13.866 -5.453 17.399 1.00 97.81 213 LEU A O 1
ATOM 1726 N N . CYS A 1 214 ? -13.890 -4.506 15.362 1.00 98.31 214 CYS A N 1
ATOM 1727 C CA . CYS A 1 214 ? -15.121 -3.746 15.535 1.00 98.31 214 CYS A CA 1
ATOM 1728 C C . CYS A 1 214 ? -16.291 -4.497 14.886 1.00 98.31 214 CYS A C 1
ATOM 1730 O O . CYS A 1 214 ? -16.272 -4.792 13.689 1.00 98.31 214 CYS A O 1
ATOM 1732 N N . THR A 1 215 ? -17.310 -4.811 15.686 1.00 98.38 215 THR A N 1
ATOM 1733 C CA . THR A 1 215 ? -18.614 -5.284 15.207 1.00 98.38 215 THR A CA 1
ATOM 1734 C C . THR A 1 215 ? -19.514 -4.070 15.028 1.00 98.38 215 THR A C 1
ATOM 1736 O O . THR A 1 215 ? -19.912 -3.458 16.021 1.00 98.38 215 THR A O 1
ATOM 1739 N N . VAL A 1 216 ? -19.805 -3.715 13.775 1.00 97.31 216 VAL A N 1
ATOM 1740 C CA . VAL A 1 216 ? -20.546 -2.495 13.430 1.00 97.31 216 VAL A CA 1
ATOM 1741 C C . VAL A 1 216 ? -21.986 -2.617 13.919 1.00 97.31 216 VAL A C 1
ATOM 1743 O O . VAL A 1 216 ? -22.695 -3.566 13.577 1.00 97.31 216 VAL A O 1
ATOM 1746 N N . THR A 1 217 ? -22.416 -1.659 14.734 1.00 89.94 217 THR A N 1
ATOM 1747 C CA . THR A 1 217 ? -23.805 -1.544 15.184 1.00 89.94 217 THR A CA 1
ATOM 1748 C C . THR A 1 217 ? -24.468 -0.465 14.342 1.00 89.94 217 THR A C 1
ATOM 1750 O O . THR A 1 217 ? -24.032 0.682 14.400 1.00 89.94 217 THR A O 1
ATOM 1753 N N . ASN A 1 218 ? -25.451 -0.858 13.526 1.00 60.72 218 ASN A N 1
ATOM 1754 C CA . ASN A 1 218 ? -26.203 0.051 12.651 1.00 60.72 218 ASN A CA 1
ATOM 1755 C C . ASN A 1 218 ? -26.751 1.275 13.387 1.00 60.72 218 ASN A C 1
ATOM 1757 O O . ASN A 1 218 ? -27.342 1.074 14.473 1.00 60.72 218 ASN A O 1
#

pLDDT: mean 88.84, std 12.56, range [49.66, 98.56]